Protein AF-A0AA36IYF1-F1 (afdb_monomer_lite)

Organism: NCBI:txid2562239

pLDDT: mean 80.78, std 20.91, range [39.25, 98.25]

Radius of gyration: 32.47 Å; chains: 1; bounding box: 58×88×100 Å

InterPro domains:
  IPR005034 Dicer, dimerisation domain [PF03368] (66-111)
  IPR005034 Dicer, dimerisation domain [PF03368] (270-341)
  IPR014720 Double-stranded RNA-binding domain [PS50137] (172-246)

Foldseek 3Di:
DDDDDDDDDDDDDDDDDDDDDDDDDDDDDDDDDDDPDDPDPDPLDLCLLVVLQVLLCVLVVHHDDVVQWDWDWDQDPQWIKIWIDHDVVLVDDIFIFDTHNDPSVNSSRSSVSVVPDCSSVVSVVPDPDDDPPPPVVVVVPVVPPPPPDDDDPVVCVVVVVVVPPPPPPPPQLLVVLLVLLCVLLVHRDDCLQKDWDWDQDPQAIKIKIWGQVVNSVRDHDDIDIFIFDGDNDPSVNSSRNSVRSVPDVVSVVSPPDPPPVPPPPCPPCLVVVLQVVVCVVVVHRDDCVQWDWDWDQDPVCWIKIWIDGPVPVVQPTFIFDTHNDPSVNSSRNSNRSVVVVVVD

Structure (mmCIF, N/CA/C/O backbone):
data_AF-A0AA36IYF1-F1
#
_entry.id   AF-A0AA36IYF1-F1
#
loop_
_atom_site.group_PDB
_atom_site.id
_atom_site.type_symbol
_atom_site.label_atom_id
_atom_site.label_alt_id
_atom_site.label_comp_id
_atom_site.label_asym_id
_atom_site.label_entity_id
_atom_site.label_seq_id
_atom_site.pdbx_PDB_ins_code
_atom_site.Cartn_x
_atom_site.Cartn_y
_atom_site.Cartn_z
_atom_site.occupancy
_atom_site.B_iso_or_equiv
_atom_site.auth_seq_id
_atom_site.auth_comp_id
_atom_site.auth_asym_id
_atom_site.auth_atom_id
_atom_site.pdbx_PDB_model_num
ATOM 1 N N . MET A 1 1 ? 30.800 51.741 -5.343 1.00 45.25 1 MET A N 1
ATOM 2 C CA . MET A 1 1 ? 31.261 50.780 -6.367 1.00 45.25 1 MET A CA 1
ATOM 3 C C . MET A 1 1 ? 30.026 50.211 -7.038 1.00 45.25 1 MET A C 1
ATOM 5 O O . MET A 1 1 ? 29.274 49.491 -6.398 1.00 45.25 1 MET A O 1
ATOM 9 N N . SER A 1 2 ? 29.755 50.658 -8.260 1.00 39.25 2 SER A N 1
ATOM 10 C CA . SER A 1 2 ? 28.497 50.434 -8.977 1.00 39.25 2 SER A CA 1
ATOM 11 C C . SER A 1 2 ? 28.672 49.255 -9.930 1.00 39.25 2 SER A C 1
ATOM 13 O O . SER A 1 2 ? 29.532 49.318 -10.803 1.00 39.25 2 SER A O 1
ATOM 15 N N . VAL A 1 3 ? 27.898 48.182 -9.757 1.00 42.31 3 VAL A N 1
ATOM 16 C CA . VAL A 1 3 ? 27.957 46.999 -10.629 1.00 42.31 3 VAL A CA 1
ATOM 17 C C . VAL A 1 3 ? 26.769 47.038 -11.585 1.00 42.31 3 VAL A C 1
ATOM 19 O O . VAL A 1 3 ? 25.624 46.841 -11.186 1.00 42.31 3 VAL A O 1
ATOM 22 N N . THR A 1 4 ? 27.050 47.323 -12.851 1.00 50.53 4 THR A N 1
ATOM 23 C CA . THR A 1 4 ? 26.106 47.261 -13.968 1.00 50.53 4 THR A CA 1
ATOM 24 C C . THR A 1 4 ? 25.951 45.809 -14.434 1.00 50.53 4 THR A C 1
ATOM 26 O O . THR A 1 4 ? 26.930 45.135 -14.749 1.00 50.53 4 THR A O 1
ATOM 29 N N . ARG A 1 5 ? 24.710 45.302 -14.470 1.00 45.44 5 ARG A N 1
ATOM 30 C CA . ARG A 1 5 ? 24.378 43.997 -15.065 1.00 45.44 5 ARG A CA 1
ATOM 31 C C . ARG A 1 5 ? 24.135 44.165 -16.564 1.00 45.44 5 ARG A C 1
ATOM 33 O O . ARG A 1 5 ? 23.248 44.909 -16.969 1.00 45.44 5 ARG A O 1
ATOM 40 N N . SER A 1 6 ? 24.940 43.460 -17.354 1.00 48.16 6 SER A N 1
ATOM 41 C CA . SER A 1 6 ? 24.824 43.346 -18.806 1.00 48.16 6 SER A CA 1
ATOM 42 C C . SER A 1 6 ? 23.779 42.285 -19.165 1.00 48.16 6 SER A C 1
ATOM 44 O O . SER A 1 6 ? 23.884 41.137 -18.729 1.00 48.16 6 SER A O 1
ATOM 46 N N . SER A 1 7 ? 22.763 42.678 -19.930 1.00 48.94 7 SER A N 1
ATOM 47 C CA . SER A 1 7 ? 21.705 41.801 -20.438 1.00 48.94 7 SER A CA 1
ATOM 48 C C . SER A 1 7 ? 22.123 41.204 -21.781 1.00 48.94 7 SER A C 1
ATOM 50 O O . SER A 1 7 ? 22.082 41.893 -22.798 1.00 48.94 7 SER A O 1
ATOM 52 N N . ASN A 1 8 ? 22.478 39.917 -21.802 1.00 46.38 8 ASN A N 1
ATOM 53 C CA . ASN A 1 8 ? 22.642 39.171 -23.049 1.00 46.38 8 ASN A CA 1
ATOM 54 C C . ASN A 1 8 ? 21.288 38.623 -23.509 1.00 46.38 8 ASN A C 1
ATOM 56 O O . ASN A 1 8 ? 20.660 37.794 -22.853 1.00 46.38 8 ASN A O 1
ATOM 60 N N . LYS A 1 9 ? 20.843 39.143 -24.651 1.00 51.47 9 LYS A N 1
ATOM 61 C CA . LYS A 1 9 ? 19.596 38.828 -25.341 1.00 51.47 9 LYS A CA 1
ATOM 62 C C . LYS A 1 9 ? 19.880 37.675 -26.310 1.00 51.47 9 LYS A C 1
ATOM 64 O O . LYS A 1 9 ? 20.433 37.902 -27.379 1.00 51.47 9 LYS A O 1
ATOM 69 N N . CYS A 1 10 ? 19.546 36.443 -25.930 1.00 43.69 10 CYS A N 1
ATOM 70 C CA . CYS A 1 10 ? 19.600 35.303 -26.847 1.00 43.69 10 CYS A CA 1
ATOM 71 C C . CYS A 1 10 ? 18.419 35.390 -27.823 1.00 43.69 10 CYS A C 1
ATOM 73 O O . CYS A 1 10 ? 17.277 35.133 -27.448 1.00 43.69 10 CYS A O 1
ATOM 75 N N . GLN A 1 11 ? 18.696 35.790 -29.065 1.00 41.53 11 GLN A N 1
ATOM 76 C CA . GLN A 1 11 ? 17.805 35.556 -30.198 1.00 41.53 11 GLN A CA 1
ATOM 77 C C . GLN A 1 11 ? 17.892 34.075 -30.570 1.00 41.53 11 GLN A C 1
ATOM 79 O O . GLN A 1 11 ? 18.975 33.570 -30.849 1.00 41.53 11 GLN A O 1
ATOM 84 N N . VAL A 1 12 ? 16.757 33.382 -30.537 1.00 49.88 12 VAL A N 1
ATOM 85 C CA . VAL A 1 12 ? 16.618 32.032 -31.087 1.00 49.88 12 VAL A CA 1
ATOM 86 C C . VAL A 1 12 ? 15.945 32.201 -32.443 1.00 49.88 12 VAL A C 1
ATOM 88 O O . VAL A 1 12 ? 14.765 32.544 -32.508 1.00 49.88 12 VAL A O 1
ATOM 91 N N . GLU A 1 13 ? 16.720 32.043 -33.515 1.00 51.72 13 GLU A N 1
ATOM 92 C CA . GLU A 1 13 ? 16.202 31.948 -34.879 1.00 51.72 13 GLU A CA 1
ATOM 93 C C . GLU A 1 13 ? 15.411 30.644 -35.028 1.00 51.72 13 GLU A C 1
ATOM 95 O O . GLU A 1 13 ? 15.895 29.550 -34.732 1.00 51.72 13 GLU A O 1
ATOM 100 N N . PHE A 1 14 ? 14.160 30.786 -35.455 1.00 43.50 14 PHE A N 1
ATOM 101 C CA . PHE A 1 14 ? 13.243 29.700 -35.767 1.00 43.50 14 PHE A CA 1
ATOM 102 C C . PHE A 1 14 ? 13.529 29.258 -37.211 1.00 43.50 14 PHE A C 1
ATOM 104 O O . PHE A 1 14 ? 13.200 29.984 -38.145 1.00 43.50 14 PHE A O 1
ATOM 111 N N . LEU A 1 15 ? 14.170 28.100 -37.401 1.00 48.53 15 LEU A N 1
ATOM 112 C CA . LEU A 1 15 ? 14.241 27.456 -38.716 1.00 48.53 15 LEU A CA 1
ATOM 113 C C . LEU A 1 15 ? 12.928 26.704 -38.979 1.00 48.53 15 LEU A C 1
ATOM 115 O O . LEU A 1 15 ? 12.580 25.777 -38.245 1.00 48.53 15 LEU A O 1
ATOM 119 N N . GLU A 1 16 ? 12.219 27.105 -40.034 1.00 55.09 16 GLU A N 1
ATOM 120 C CA . GLU A 1 16 ? 11.082 26.374 -40.601 1.00 55.09 16 GLU A CA 1
ATOM 121 C C . GLU A 1 16 ? 11.531 25.006 -41.154 1.00 55.09 16 GLU A C 1
ATOM 123 O O . GLU A 1 16 ? 12.514 24.940 -41.896 1.00 55.09 16 GLU A O 1
ATOM 128 N N . PRO A 1 17 ? 10.836 23.901 -40.828 1.00 57.62 17 PRO A N 1
ATOM 129 C CA . PRO A 1 17 ? 11.093 22.610 -41.451 1.00 57.62 17 PRO A CA 1
ATOM 130 C C . PRO A 1 17 ? 10.376 22.495 -42.806 1.00 57.62 17 PRO A C 1
ATOM 132 O O . PRO A 1 17 ? 9.154 22.628 -42.891 1.00 57.62 17 PRO A O 1
ATOM 135 N N . GLU A 1 18 ? 11.145 22.198 -43.856 1.00 54.72 18 GLU A N 1
ATOM 136 C CA . GLU A 1 18 ? 10.629 21.893 -45.192 1.00 54.72 18 GLU A CA 1
ATOM 137 C C . GLU A 1 18 ? 9.770 20.616 -45.206 1.00 54.72 18 GLU A C 1
ATOM 139 O O . GLU A 1 18 ? 10.113 19.580 -44.628 1.00 54.72 18 GLU A O 1
ATOM 144 N N . LEU A 1 19 ? 8.633 20.707 -45.898 1.00 59.00 19 LEU A N 1
ATOM 145 C CA . LEU A 1 19 ? 7.695 19.617 -46.162 1.00 59.00 19 LEU A CA 1
ATOM 146 C C . LEU A 1 19 ? 8.258 18.646 -47.218 1.00 59.00 19 LEU A C 1
ATOM 148 O O . LEU A 1 19 ? 8.706 19.101 -48.270 1.00 59.00 19 LEU A O 1
ATOM 152 N N . PRO A 1 20 ? 8.177 17.317 -47.011 1.00 59.22 20 PRO A N 1
ATOM 153 C CA . PRO A 1 20 ? 8.585 16.347 -48.021 1.00 59.22 20 PRO A CA 1
ATOM 154 C C . PRO A 1 20 ? 7.546 16.183 -49.145 1.00 59.22 20 PRO A C 1
ATOM 156 O O . PRO A 1 20 ? 6.337 16.101 -48.915 1.00 59.22 20 PRO A O 1
ATOM 159 N N . ASP A 1 21 ? 8.073 16.092 -50.365 1.00 59.78 21 ASP A N 1
ATOM 160 C CA . ASP A 1 21 ? 7.386 15.965 -51.653 1.00 59.78 21 ASP A CA 1
ATOM 161 C C . ASP A 1 21 ? 6.495 14.697 -51.766 1.00 59.78 21 ASP A C 1
ATOM 163 O O . ASP A 1 21 ? 6.979 13.578 -51.564 1.00 59.78 21 ASP A O 1
ATOM 167 N N . PRO A 1 22 ? 5.205 14.805 -52.152 1.00 58.72 22 PRO A N 1
ATOM 168 C CA . PRO A 1 22 ? 4.266 13.683 -52.205 1.00 58.72 22 PRO A CA 1
ATOM 169 C C . PRO A 1 22 ? 4.173 13.049 -53.602 1.00 58.72 22 PRO A C 1
ATOM 171 O O . PRO A 1 22 ? 3.085 12.909 -54.169 1.00 58.72 22 PRO A O 1
ATOM 174 N N . ARG A 1 23 ? 5.298 12.666 -54.208 1.00 56.38 23 ARG A N 1
ATOM 175 C CA . ARG A 1 23 ? 5.283 12.009 -55.523 1.00 56.38 23 ARG A CA 1
ATOM 176 C C . ARG A 1 23 ? 6.277 10.871 -55.583 1.00 56.38 23 ARG A C 1
ATOM 178 O O . ARG A 1 23 ? 7.407 11.103 -55.964 1.00 56.38 23 ARG A O 1
ATOM 185 N N . LEU A 1 24 ? 5.817 9.663 -55.250 1.00 47.38 24 LEU A N 1
ATOM 186 C CA . LEU A 1 24 ? 6.271 8.380 -55.810 1.00 47.38 24 LEU A CA 1
ATOM 187 C C . LEU A 1 24 ? 5.364 7.250 -55.269 1.00 47.38 24 LEU A C 1
ATOM 189 O O . LEU A 1 24 ? 5.757 6.446 -54.430 1.00 47.38 24 LEU A O 1
ATOM 193 N N . PHE A 1 25 ? 4.118 7.190 -55.749 1.00 45.56 25 PHE A N 1
ATOM 194 C CA . PHE A 1 25 ? 3.316 5.964 -55.678 1.00 45.56 25 PHE A CA 1
ATOM 195 C C . PHE A 1 25 ? 3.641 5.121 -56.914 1.00 45.56 25 PHE A C 1
ATOM 197 O O . PHE A 1 25 ? 3.180 5.419 -58.015 1.00 45.56 25 PHE A O 1
ATOM 204 N N . ALA A 1 26 ? 4.474 4.096 -56.731 1.00 45.69 26 ALA A N 1
ATOM 205 C CA . ALA A 1 26 ? 4.746 3.072 -57.732 1.00 45.69 26 ALA A CA 1
ATOM 206 C C . ALA A 1 26 ? 3.901 1.817 -57.461 1.00 45.69 26 ALA A C 1
ATOM 208 O O . ALA A 1 26 ? 3.576 1.487 -56.322 1.00 45.69 26 ALA A O 1
ATOM 209 N N . ALA A 1 27 ? 3.521 1.175 -58.560 1.00 48.66 27 ALA A N 1
ATOM 210 C CA . ALA A 1 27 ? 2.461 0.193 -58.707 1.00 48.66 27 ALA A CA 1
ATOM 211 C C . ALA A 1 27 ? 2.598 -1.083 -57.857 1.00 48.66 27 ALA A C 1
ATOM 213 O O . ALA A 1 27 ? 3.676 -1.653 -57.699 1.00 48.66 27 ALA A O 1
ATOM 214 N N . ALA A 1 28 ? 1.443 -1.559 -57.390 1.00 47.75 28 ALA A N 1
ATOM 215 C CA . ALA A 1 28 ? 1.259 -2.831 -56.708 1.00 47.75 28 ALA A CA 1
ATOM 216 C C . ALA A 1 28 ? 1.254 -4.019 -57.695 1.00 47.75 28 ALA A C 1
ATOM 218 O O . ALA A 1 28 ? 0.563 -3.949 -58.716 1.00 47.75 28 ALA A O 1
ATOM 219 N N . PRO A 1 29 ? 1.944 -5.134 -57.390 1.00 55.31 29 PRO A N 1
ATOM 220 C CA . PRO A 1 29 ? 1.730 -6.411 -58.060 1.00 55.31 29 PRO A CA 1
ATOM 221 C C . PRO A 1 29 ? 0.618 -7.246 -57.393 1.00 55.31 29 PRO A C 1
ATOM 223 O O . PRO A 1 29 ? 0.351 -7.147 -56.196 1.00 55.31 29 PRO A O 1
ATOM 226 N N . ALA A 1 30 ? -0.033 -8.059 -58.227 1.00 50.66 30 ALA A N 1
ATOM 227 C CA . ALA A 1 30 ? -1.230 -8.862 -57.975 1.00 50.66 30 ALA A CA 1
ATOM 228 C C . ALA A 1 30 ? -1.099 -9.940 -56.864 1.00 50.66 30 ALA A C 1
ATOM 230 O O . ALA A 1 30 ? 0.005 -10.415 -56.591 1.00 50.66 30 ALA A O 1
ATOM 231 N N . PRO A 1 31 ? -2.226 -10.375 -56.254 1.00 50.59 31 PRO A N 1
ATOM 232 C CA . PRO A 1 31 ? -2.237 -11.318 -55.135 1.00 50.59 31 PRO A CA 1
ATOM 233 C C . PRO A 1 31 ? -2.074 -12.784 -55.576 1.00 50.59 31 PRO A C 1
ATOM 235 O O . PRO A 1 31 ? -2.796 -13.276 -56.442 1.00 50.59 31 PRO A O 1
ATOM 238 N N . ALA A 1 32 ? -1.152 -13.492 -54.920 1.00 48.12 32 ALA A N 1
ATOM 239 C CA . ALA A 1 32 ? -0.976 -14.944 -55.003 1.00 48.12 32 ALA A CA 1
ATOM 240 C C . ALA A 1 32 ? -1.846 -15.678 -53.947 1.00 48.12 32 ALA A C 1
ATOM 242 O O . ALA A 1 32 ? -2.230 -15.074 -52.941 1.00 48.12 32 ALA A O 1
ATOM 243 N N . PRO A 1 33 ? -2.192 -16.963 -54.161 1.00 52.28 33 PRO A N 1
ATOM 244 C CA . PRO A 1 33 ? -3.291 -17.629 -53.465 1.00 52.28 33 PRO A CA 1
ATOM 245 C C . PRO A 1 33 ? -2.948 -18.136 -52.053 1.00 52.28 33 PRO A C 1
ATOM 247 O O . PRO A 1 33 ? -1.937 -18.794 -51.837 1.00 52.28 33 PRO A O 1
ATOM 250 N N . SER A 1 34 ? -3.879 -17.861 -51.130 1.00 49.62 34 SER A N 1
ATOM 251 C CA . SER A 1 34 ? -4.309 -18.681 -49.981 1.00 49.62 34 SER A CA 1
ATOM 252 C C . SER A 1 34 ? -3.239 -19.557 -49.307 1.00 49.62 34 SER A C 1
ATOM 254 O O . SER A 1 34 ? -3.157 -20.764 -49.524 1.00 49.62 34 SER A O 1
ATOM 256 N N . ALA A 1 35 ? -2.455 -18.938 -48.420 1.00 41.59 35 ALA A N 1
ATOM 257 C CA . ALA A 1 35 ? -1.715 -19.645 -47.382 1.00 41.59 35 ALA A CA 1
ATOM 258 C C . ALA A 1 35 ? -2.634 -19.882 -46.174 1.00 41.59 35 ALA A C 1
ATOM 260 O O . ALA A 1 35 ? -3.324 -18.970 -45.714 1.00 41.59 35 ALA A O 1
ATOM 261 N N . ALA A 1 36 ? -2.636 -21.125 -45.695 1.00 46.56 36 ALA A N 1
ATOM 262 C CA . ALA A 1 36 ? -3.346 -21.599 -44.517 1.00 46.56 36 ALA A CA 1
ATOM 263 C C . ALA A 1 36 ? -3.227 -20.629 -43.333 1.00 46.56 36 ALA A C 1
ATOM 265 O O . ALA A 1 36 ? -2.153 -20.093 -43.060 1.00 46.56 36 ALA A O 1
ATOM 266 N N . SER A 1 37 ? -4.347 -20.426 -42.638 1.00 43.44 37 SER A N 1
ATOM 267 C CA . SER A 1 37 ? -4.484 -19.579 -41.458 1.00 43.44 37 SER A CA 1
ATOM 268 C C . SER A 1 37 ? -3.365 -19.841 -40.450 1.00 43.44 37 SER A C 1
ATOM 270 O O . SER A 1 37 ? -3.404 -20.807 -39.690 1.00 43.44 37 SER A O 1
ATOM 272 N N . ALA A 1 38 ? -2.364 -18.961 -40.446 1.00 45.09 38 ALA A N 1
ATOM 273 C CA . ALA A 1 38 ? -1.390 -18.894 -39.374 1.00 45.09 38 ALA A CA 1
ATOM 274 C C . ALA A 1 38 ? -2.156 -18.624 -38.066 1.00 45.09 38 ALA A C 1
ATOM 276 O O . ALA A 1 38 ? -2.986 -17.706 -38.036 1.00 45.09 38 ALA A O 1
ATOM 277 N N . PRO A 1 39 ? -1.936 -19.409 -36.998 1.00 48.72 39 PRO A N 1
ATOM 278 C CA . PRO A 1 39 ? -2.562 -19.146 -35.714 1.00 48.72 39 PRO A CA 1
ATOM 279 C C . PRO A 1 39 ? -2.115 -17.758 -35.257 1.00 48.72 39 PRO A C 1
ATOM 281 O O . PRO A 1 39 ? -0.923 -17.497 -35.100 1.00 48.72 39 PRO A O 1
ATOM 284 N N . LEU A 1 40 ? -3.083 -16.850 -35.112 1.00 44.97 40 LEU A N 1
ATOM 285 C CA . LEU A 1 40 ? -2.878 -15.511 -34.571 1.00 44.97 40 LEU A CA 1
ATOM 286 C C . LEU A 1 40 ? -2.042 -15.634 -33.296 1.00 44.97 40 LEU A C 1
ATOM 288 O O . LEU A 1 40 ? -2.486 -16.259 -32.332 1.00 44.97 40 LEU A O 1
ATOM 292 N N . ALA A 1 41 ? -0.830 -15.075 -33.322 1.00 49.00 41 ALA A N 1
ATOM 293 C CA . ALA A 1 41 ? 0.093 -15.072 -32.199 1.00 49.00 41 ALA A CA 1
ATOM 294 C C . ALA A 1 41 ? -0.580 -14.376 -31.008 1.00 49.00 41 ALA A C 1
ATOM 296 O O . ALA A 1 41 ? -0.599 -13.151 -30.900 1.00 49.00 41 ALA A O 1
ATOM 297 N N . ARG A 1 42 ? -1.209 -15.172 -30.141 1.00 51.91 42 ARG A N 1
ATOM 298 C CA . ARG A 1 42 ? -1.834 -14.708 -28.908 1.00 51.91 42 ARG A CA 1
ATOM 299 C C . ARG A 1 42 ? -0.711 -14.220 -28.008 1.00 51.91 42 ARG A C 1
ATOM 301 O O . ARG A 1 42 ? 0.137 -15.010 -27.597 1.00 51.91 42 ARG A O 1
ATOM 308 N N . GLU A 1 43 ? -0.692 -12.922 -27.717 1.00 48.25 43 GLU A N 1
ATOM 309 C CA . GLU A 1 43 ? 0.292 -12.376 -26.789 1.00 48.25 43 GLU A CA 1
ATOM 310 C C . GLU A 1 43 ? 0.226 -13.137 -25.452 1.00 48.25 43 GLU A C 1
ATOM 312 O O . GLU A 1 43 ? -0.863 -13.369 -24.905 1.00 48.25 43 GLU A O 1
ATOM 317 N N . PRO A 1 44 ? 1.375 -13.573 -24.912 1.00 48.47 44 PRO A N 1
ATOM 318 C CA . PRO A 1 44 ? 1.414 -14.400 -23.723 1.00 48.47 44 PRO A CA 1
ATOM 319 C C . PRO A 1 44 ? 1.084 -13.558 -22.482 1.00 48.47 44 PRO A C 1
ATOM 321 O O . PRO A 1 44 ? 1.972 -13.115 -21.760 1.00 48.47 44 PRO A O 1
ATOM 324 N N . SER A 1 45 ? -0.206 -13.358 -22.191 1.00 54.91 45 SER A N 1
ATOM 325 C CA . SER A 1 45 ? -0.642 -12.824 -20.897 1.00 54.91 45 SER A CA 1
ATOM 326 C C . SER A 1 45 ? -0.118 -13.723 -19.756 1.00 54.91 45 SER A C 1
ATOM 328 O O . SER A 1 45 ? -0.309 -14.940 -19.807 1.00 54.91 45 SER A O 1
ATOM 330 N N . PRO A 1 46 ? 0.546 -13.184 -18.720 1.00 66.44 46 PRO A N 1
ATOM 331 C CA . PRO A 1 46 ? 1.121 -13.963 -17.612 1.00 66.44 46 PRO A CA 1
ATOM 332 C C . PRO A 1 46 ? 0.074 -14.603 -16.675 1.00 66.44 46 PRO A C 1
ATOM 334 O O . PRO A 1 46 ? 0.414 -15.101 -15.603 1.00 66.44 46 PRO A O 1
ATOM 337 N N . GLU A 1 47 ? -1.202 -14.596 -17.057 1.00 84.88 47 GLU A N 1
ATOM 338 C CA . GLU A 1 47 ? -2.328 -14.888 -16.173 1.00 84.88 47 GLU A CA 1
ATOM 339 C C . GLU A 1 47 ? -2.566 -16.388 -15.953 1.00 84.88 47 GLU A C 1
ATOM 341 O O . GLU A 1 47 ? -2.913 -16.779 -14.840 1.00 84.88 47 GLU A O 1
ATOM 346 N N . ALA A 1 48 ? -2.316 -17.252 -16.946 1.00 93.25 48 ALA A N 1
ATOM 347 C CA . ALA A 1 48 ? -2.679 -18.675 -16.863 1.00 93.25 48 ALA A CA 1
ATOM 348 C C . ALA A 1 48 ? -1.989 -19.423 -15.705 1.00 93.25 48 ALA A C 1
ATOM 350 O O . ALA A 1 48 ? -2.617 -20.213 -15.005 1.00 93.25 48 ALA A O 1
ATOM 351 N N . VAL A 1 49 ? -0.713 -19.121 -15.434 1.00 95.31 49 VAL A N 1
ATOM 352 C CA . VAL A 1 49 ? 0.034 -19.741 -14.323 1.00 95.31 49 VAL A CA 1
ATOM 353 C C . VAL A 1 49 ? -0.556 -19.339 -12.967 1.00 95.31 49 VAL A C 1
ATOM 355 O O . VAL A 1 49 ? -0.650 -20.170 -12.064 1.00 95.31 49 VAL A O 1
ATOM 358 N N . GLY A 1 50 ? -0.967 -18.075 -12.819 1.00 94.38 50 GLY A N 1
ATOM 359 C CA . GLY A 1 50 ? -1.622 -17.586 -11.604 1.00 94.38 50 GLY A CA 1
ATOM 360 C C . GLY A 1 50 ? -3.021 -18.178 -11.428 1.00 94.38 50 GLY A C 1
ATOM 361 O O . GLY A 1 50 ? -3.376 -18.593 -10.327 1.00 94.38 50 GLY A O 1
ATOM 362 N N . LEU A 1 51 ? -3.786 -18.290 -12.519 1.00 93.75 51 LEU A N 1
ATOM 363 C CA . LEU A 1 51 ? -5.112 -18.913 -12.519 1.00 93.75 51 LEU A CA 1
ATOM 364 C C . LEU A 1 51 ? -5.048 -20.391 -12.124 1.00 93.75 51 LEU A C 1
ATOM 366 O O . LEU A 1 51 ? -5.836 -20.817 -11.282 1.00 93.75 51 LEU A O 1
ATOM 370 N N . LEU A 1 52 ? -4.073 -21.142 -12.646 1.00 95.56 52 LEU A N 1
ATOM 371 C CA . LEU A 1 52 ? -3.856 -22.535 -12.257 1.00 95.56 52 LEU A CA 1
ATOM 372 C C . LEU A 1 52 ? -3.536 -22.658 -10.762 1.00 95.56 52 LEU A C 1
ATOM 374 O O . LEU A 1 52 ? -4.127 -23.485 -10.078 1.00 95.56 52 LEU A O 1
ATOM 378 N N . GLN A 1 53 ? -2.659 -21.805 -10.218 1.00 95.50 53 GLN A N 1
ATOM 379 C CA . GLN A 1 53 ? -2.370 -21.810 -8.778 1.00 95.50 53 GLN A CA 1
ATOM 380 C C . GLN A 1 53 ? -3.613 -21.507 -7.936 1.00 95.50 53 GLN A C 1
ATOM 382 O O . GLN A 1 53 ? -3.837 -22.159 -6.918 1.00 95.50 53 GLN A O 1
ATOM 387 N N . CYS A 1 54 ? -4.445 -20.550 -8.352 1.00 92.88 54 CYS A N 1
ATOM 388 C CA . CYS A 1 54 ? -5.708 -20.272 -7.673 1.00 92.88 54 CYS A CA 1
ATOM 389 C C . CYS A 1 54 ? -6.678 -21.461 -7.736 1.00 92.88 54 CYS A C 1
ATOM 391 O O . CYS A 1 54 ? -7.323 -21.756 -6.729 1.00 92.88 54 CYS A O 1
ATOM 393 N N . ALA A 1 55 ? -6.768 -22.149 -8.877 1.00 93.75 55 ALA A N 1
ATOM 394 C CA . ALA A 1 55 ? -7.608 -23.335 -9.040 1.00 93.75 55 ALA A CA 1
ATOM 395 C C . ALA A 1 55 ? -7.150 -24.475 -8.116 1.00 93.75 55 ALA A C 1
ATOM 397 O O . ALA A 1 55 ? -7.956 -25.008 -7.356 1.00 93.75 55 ALA A O 1
ATOM 398 N N . VAL A 1 56 ? -5.844 -24.760 -8.083 1.00 95.25 56 VAL A N 1
ATOM 399 C CA . VAL A 1 56 ? -5.237 -25.755 -7.182 1.00 95.25 56 VAL A CA 1
ATOM 400 C C . VAL A 1 56 ? -5.489 -25.400 -5.712 1.00 95.25 56 VAL A C 1
ATOM 402 O O . VAL A 1 56 ? -5.918 -26.255 -4.942 1.00 95.25 56 VAL A O 1
ATOM 405 N N . ALA A 1 57 ? -5.297 -24.135 -5.315 1.00 94.81 57 ALA A N 1
ATOM 406 C CA . ALA A 1 57 ? -5.547 -23.684 -3.940 1.00 94.81 57 ALA A CA 1
ATOM 407 C C . ALA A 1 57 ? -7.000 -23.917 -3.510 1.00 94.81 57 ALA A C 1
ATOM 409 O O . ALA A 1 57 ? -7.270 -24.389 -2.404 1.00 94.81 57 ALA A O 1
ATOM 410 N N . LYS A 1 58 ? -7.937 -23.575 -4.403 1.00 93.06 58 LYS A N 1
ATOM 411 C CA . LYS A 1 58 ? -9.372 -23.738 -4.172 1.00 93.06 58 LYS A CA 1
ATOM 412 C C . LYS A 1 58 ? -9.730 -25.212 -4.021 1.00 93.06 58 LYS A C 1
ATOM 414 O O . LYS A 1 58 ? -10.515 -25.547 -3.142 1.00 93.06 58 LYS A O 1
ATOM 419 N N . GLN A 1 59 ? -9.123 -26.071 -4.836 1.00 91.75 59 GLN A N 1
ATOM 420 C CA . GLN A 1 59 ? -9.416 -27.495 -4.842 1.00 91.75 59 GLN A CA 1
ATOM 421 C C . GLN A 1 59 ? -8.842 -28.236 -3.628 1.00 91.75 59 GLN A C 1
ATOM 423 O O . GLN A 1 59 ? -9.478 -29.147 -3.110 1.00 91.75 59 GLN A O 1
ATOM 428 N N . LEU A 1 60 ? -7.677 -27.810 -3.132 1.00 93.12 60 LEU A N 1
ATOM 429 C CA . LEU A 1 60 ? -7.052 -28.380 -1.935 1.00 93.12 60 LEU A CA 1
ATOM 430 C C . LEU A 1 60 ? -7.582 -27.785 -0.617 1.00 93.12 60 LEU A C 1
ATOM 432 O O . LEU A 1 60 ? -7.209 -28.262 0.454 1.00 93.12 60 LEU A O 1
ATOM 436 N N . GLY A 1 61 ? -8.368 -26.702 -0.664 1.00 93.31 61 GLY A N 1
ATOM 437 C CA . GLY A 1 61 ? -8.836 -25.991 0.533 1.00 93.31 61 GLY A CA 1
ATOM 438 C C . GLY A 1 61 ? -7.713 -25.363 1.375 1.00 93.31 61 GLY A C 1
ATOM 439 O O . GLY A 1 61 ? -7.910 -25.069 2.553 1.00 93.31 61 GLY A O 1
ATOM 440 N N . ARG A 1 62 ? -6.518 -25.168 0.800 1.00 93.25 62 ARG A N 1
ATOM 441 C CA . ARG A 1 62 ? -5.330 -24.617 1.476 1.00 93.25 62 ARG A CA 1
ATOM 442 C C . ARG A 1 62 ? -4.482 -23.786 0.517 1.00 93.25 62 ARG A C 1
ATOM 444 O O . ARG A 1 62 ? -4.549 -23.948 -0.698 1.00 93.25 62 ARG A O 1
ATOM 451 N N . SER A 1 63 ? -3.633 -22.918 1.064 1.00 92.69 63 SER A N 1
ATOM 452 C CA . SER A 1 63 ? -2.643 -22.184 0.267 1.00 92.69 63 SER A CA 1
ATOM 453 C C . SER A 1 63 ? -1.659 -23.141 -0.417 1.00 92.69 63 SER A C 1
ATOM 455 O O . SER A 1 63 ? -1.112 -24.025 0.246 1.00 92.69 63 SER A O 1
ATOM 457 N N . VAL A 1 64 ? -1.401 -22.918 -1.712 1.00 95.38 64 VAL A N 1
ATOM 458 C CA . VAL A 1 64 ? -0.456 -23.706 -2.528 1.00 95.38 64 VAL A CA 1
ATOM 459 C C . VAL A 1 64 ? 0.948 -23.640 -1.929 1.00 95.38 64 VAL A C 1
ATOM 461 O O . VAL A 1 64 ? 1.508 -22.555 -1.739 1.00 95.38 64 VAL A O 1
ATOM 464 N N . LYS A 1 65 ? 1.535 -24.800 -1.647 1.00 95.50 65 LYS A N 1
ATOM 465 C CA . LYS A 1 65 ? 2.917 -24.963 -1.191 1.00 95.50 65 LYS A CA 1
ATOM 466 C C . LYS A 1 65 ? 3.839 -25.303 -2.361 1.00 95.50 65 LYS A C 1
ATOM 468 O O . LYS A 1 65 ? 3.417 -25.696 -3.446 1.00 95.50 65 LYS A O 1
ATOM 473 N N . LYS A 1 66 ? 5.147 -25.153 -2.141 1.00 91.62 66 LYS A N 1
ATOM 474 C CA . LYS A 1 66 ? 6.156 -25.601 -3.108 1.00 91.62 66 LYS A CA 1
ATOM 475 C C . LYS A 1 66 ? 6.066 -27.125 -3.250 1.00 91.62 66 LYS A C 1
ATOM 477 O O . LYS A 1 66 ? 6.225 -27.820 -2.254 1.00 91.62 66 LYS A O 1
ATOM 482 N N . GLY A 1 67 ? 5.846 -27.598 -4.473 1.00 94.12 67 GLY A N 1
ATOM 483 C CA . GLY A 1 67 ? 5.600 -29.011 -4.782 1.00 94.12 67 GLY A CA 1
ATOM 484 C C . GLY A 1 67 ? 4.151 -29.296 -5.173 1.00 94.12 67 GLY A C 1
ATOM 485 O O . GLY A 1 67 ? 3.920 -30.235 -5.915 1.00 94.12 67 GLY A O 1
ATOM 486 N N . ASP A 1 68 ? 3.195 -28.440 -4.785 1.00 96.38 68 ASP A N 1
ATOM 487 C CA . ASP A 1 68 ? 1.794 -28.643 -5.178 1.00 96.38 68 ASP A CA 1
ATOM 488 C C . ASP A 1 68 ? 1.566 -28.369 -6.681 1.00 96.38 68 ASP A C 1
ATOM 490 O O . ASP A 1 68 ? 0.587 -28.811 -7.261 1.00 96.38 68 ASP A O 1
ATOM 494 N N . VAL A 1 69 ? 2.446 -27.596 -7.325 1.00 97.31 69 VAL A N 1
ATOM 495 C CA . VAL A 1 69 ? 2.452 -27.410 -8.782 1.00 97.31 69 VAL A CA 1
ATOM 496 C C . VAL A 1 69 ? 3.898 -27.481 -9.245 1.00 97.31 69 VAL A C 1
ATOM 498 O O . VAL A 1 69 ? 4.675 -26.542 -9.026 1.00 97.31 69 VAL A O 1
ATOM 501 N N . GLU A 1 70 ? 4.270 -28.595 -9.861 1.00 97.69 70 GLU A N 1
ATOM 502 C CA . GLU A 1 70 ? 5.618 -28.831 -10.364 1.00 97.69 70 GLU A CA 1
ATOM 503 C C . GLU A 1 70 ? 5.643 -28.742 -11.889 1.00 97.69 70 GLU A C 1
ATOM 505 O O . GLU A 1 70 ? 4.737 -29.213 -12.566 1.00 97.69 70 GLU A O 1
ATOM 510 N N . TYR A 1 71 ? 6.670 -28.094 -12.437 1.00 97.75 71 TYR A N 1
ATOM 511 C CA . TYR A 1 71 ? 6.853 -27.965 -13.881 1.00 97.75 71 TYR A CA 1
ATOM 512 C C . TYR A 1 71 ? 8.155 -28.656 -14.273 1.00 97.75 71 TYR A C 1
ATOM 514 O O . TYR A 1 71 ? 9.227 -28.222 -13.839 1.00 97.75 71 TYR A O 1
ATOM 522 N N . SER A 1 72 ? 8.074 -29.675 -15.123 1.00 97.69 72 SER A N 1
ATOM 523 C CA . SER A 1 72 ? 9.229 -30.240 -15.819 1.00 97.69 72 SER A CA 1
ATOM 524 C C . SER A 1 72 ? 9.335 -29.638 -17.221 1.00 97.69 72 SER A C 1
ATOM 526 O O . SER A 1 72 ? 8.343 -29.204 -17.805 1.00 97.69 72 SER A O 1
ATOM 528 N N . PHE A 1 73 ? 10.557 -29.547 -17.745 1.00 97.81 73 PHE A N 1
ATOM 529 C CA . PHE A 1 73 ? 10.816 -29.011 -19.080 1.00 97.81 73 PHE A CA 1
ATOM 530 C C . PHE A 1 73 ? 11.603 -30.030 -19.891 1.00 97.81 73 PHE A C 1
ATOM 532 O O . PHE A 1 73 ? 12.676 -30.461 -19.470 1.00 97.81 73 PHE A O 1
ATOM 539 N N . GLU A 1 74 ? 11.100 -30.338 -21.076 1.00 98.00 74 GLU A N 1
ATOM 540 C CA . GLU A 1 74 ? 11.769 -31.134 -22.096 1.00 98.00 74 GLU A CA 1
ATOM 541 C C . GLU A 1 74 ? 12.150 -30.216 -23.260 1.00 98.00 74 GLU A C 1
ATOM 543 O O . GLU A 1 74 ? 11.429 -29.271 -23.584 1.00 98.00 74 GLU A O 1
ATOM 548 N N . VAL A 1 75 ? 13.304 -30.460 -23.882 1.00 97.69 75 VAL A N 1
ATOM 549 C CA . VAL A 1 75 ? 13.718 -29.737 -25.092 1.00 97.69 75 VAL A CA 1
ATOM 550 C C . VAL A 1 75 ? 13.562 -30.682 -26.273 1.00 97.69 75 VAL A C 1
ATOM 552 O O . VAL A 1 75 ? 14.266 -31.686 -26.350 1.00 97.69 75 VAL A O 1
ATOM 555 N N . ALA A 1 76 ? 12.650 -30.362 -27.187 1.00 93.69 76 ALA A N 1
ATOM 556 C CA . ALA A 1 76 ? 12.382 -31.139 -28.391 1.00 93.69 76 ALA A CA 1
ATOM 557 C C . ALA A 1 76 ? 12.499 -30.221 -29.612 1.00 93.69 76 ALA A C 1
ATOM 559 O O . ALA A 1 76 ? 11.874 -29.167 -29.655 1.00 93.69 76 ALA A O 1
ATOM 560 N N . ALA A 1 77 ? 13.340 -30.594 -30.582 1.00 95.12 77 ALA A N 1
ATOM 561 C CA . ALA A 1 77 ? 13.568 -29.820 -31.811 1.00 95.12 77 ALA A CA 1
ATOM 562 C C . ALA A 1 77 ? 13.932 -28.331 -31.580 1.00 95.12 77 ALA A C 1
ATOM 564 O O . ALA A 1 77 ? 13.534 -27.453 -32.339 1.00 95.12 77 ALA A O 1
ATOM 565 N N . GLY A 1 78 ? 14.682 -28.031 -30.512 1.00 94.81 78 GLY A N 1
ATOM 566 C CA . GLY A 1 78 ? 15.068 -26.655 -30.165 1.00 94.81 78 GLY A CA 1
ATOM 567 C C . GLY A 1 78 ? 13.950 -25.808 -29.542 1.00 94.81 78 GLY A C 1
ATOM 568 O O . GLY A 1 78 ? 14.174 -24.636 -29.245 1.00 94.81 78 GLY A O 1
ATOM 569 N N . GLN A 1 79 ? 12.775 -26.389 -29.300 1.00 97.31 79 GLN A N 1
ATOM 570 C CA . GLN A 1 79 ? 11.668 -25.774 -28.573 1.00 97.31 79 GLN A CA 1
ATOM 571 C C . GLN A 1 79 ? 11.562 -26.373 -27.164 1.00 97.31 79 GLN A C 1
ATOM 573 O O . GLN A 1 79 ? 11.964 -27.512 -26.911 1.00 97.31 79 GLN A O 1
ATOM 578 N N . PHE A 1 80 ? 11.046 -25.589 -26.223 1.00 97.88 80 PHE A N 1
ATOM 579 C CA . PHE A 1 80 ? 10.768 -26.015 -24.858 1.00 97.88 80 PHE A CA 1
ATOM 580 C C . PHE A 1 80 ? 9.336 -26.523 -24.771 1.00 97.88 80 PHE A C 1
ATOM 582 O O . PHE A 1 80 ? 8.406 -25.797 -25.105 1.00 97.88 80 PHE A O 1
ATOM 589 N N . VAL A 1 81 ? 9.158 -27.727 -24.245 1.00 98.00 81 VAL A N 1
ATOM 590 C CA . VAL A 1 81 ? 7.853 -28.259 -23.865 1.00 98.00 81 VAL A CA 1
ATOM 591 C C . VAL A 1 81 ? 7.817 -28.359 -22.351 1.00 98.00 81 VAL A C 1
ATOM 593 O O . VAL A 1 81 ? 8.722 -28.939 -21.752 1.00 98.00 81 VAL A O 1
ATOM 596 N N . ALA A 1 82 ? 6.811 -27.762 -21.718 1.00 98.12 82 ALA A N 1
ATOM 597 C CA . ALA A 1 82 ? 6.627 -27.896 -20.280 1.00 98.12 82 ALA A CA 1
ATOM 598 C C . ALA A 1 82 ? 5.537 -28.927 -19.989 1.00 98.12 82 ALA A C 1
ATOM 600 O O . ALA A 1 82 ? 4.519 -28.967 -20.677 1.00 98.12 82 ALA A O 1
ATOM 601 N N . THR A 1 83 ? 5.736 -29.713 -18.940 1.00 98.25 83 THR A N 1
ATOM 602 C CA . THR A 1 83 ? 4.711 -30.592 -18.382 1.00 98.25 83 THR A CA 1
ATOM 603 C C . THR A 1 83 ? 4.450 -30.147 -16.954 1.00 98.25 83 THR A C 1
ATOM 605 O O . THR A 1 83 ? 5.390 -29.998 -16.171 1.00 98.25 83 THR A O 1
ATOM 608 N N . VAL A 1 84 ? 3.189 -29.887 -16.615 1.00 98.12 84 VAL A N 1
ATOM 609 C CA . VAL A 1 84 ? 2.782 -29.563 -15.247 1.00 98.12 84 VAL A CA 1
ATOM 610 C C . VAL A 1 84 ? 2.249 -30.812 -14.559 1.00 98.12 84 VAL A C 1
ATOM 612 O O . VAL A 1 84 ? 1.384 -31.508 -15.087 1.00 98.12 84 VAL A O 1
ATOM 615 N N . VAL A 1 85 ? 2.796 -31.099 -13.384 1.00 97.88 85 VAL A N 1
ATOM 616 C CA . VAL A 1 85 ? 2.383 -32.191 -12.506 1.00 97.88 85 VAL A CA 1
ATOM 617 C C . VAL A 1 85 ? 1.672 -31.571 -11.311 1.00 97.88 85 VAL A C 1
ATOM 619 O O . VAL A 1 85 ? 2.197 -30.661 -10.658 1.00 97.88 85 VAL A O 1
ATOM 622 N N . LEU A 1 86 ? 0.446 -32.030 -11.081 1.00 97.31 86 LEU A N 1
ATOM 623 C CA . LEU A 1 86 ? -0.399 -31.626 -9.964 1.00 97.31 86 LEU A CA 1
ATOM 624 C C . LEU A 1 86 ? -0.345 -32.693 -8.856 1.00 97.31 86 LEU A C 1
ATOM 626 O O . LEU A 1 86 ? 0.135 -33.800 -9.107 1.00 97.31 86 LEU A O 1
ATOM 630 N N . PRO A 1 87 ? -0.807 -32.382 -7.634 1.00 95.81 87 PRO A N 1
ATOM 631 C CA . PRO A 1 87 ? -0.764 -33.311 -6.513 1.00 95.81 87 PRO A CA 1
ATOM 632 C C . PRO A 1 87 ? -1.666 -34.516 -6.777 1.00 95.81 87 PRO A C 1
ATOM 634 O O . PRO A 1 87 ? -2.737 -34.375 -7.376 1.00 95.81 87 PRO A O 1
ATOM 637 N N . GLU A 1 88 ? -1.254 -35.685 -6.292 1.00 94.94 88 GLU A N 1
ATOM 638 C CA . GLU A 1 88 ? -1.984 -36.945 -6.474 1.00 94.94 88 GLU A CA 1
ATOM 639 C C . GLU A 1 88 ? -3.406 -36.878 -5.889 1.00 94.94 88 GLU A C 1
ATOM 641 O O . GLU A 1 88 ? -4.325 -37.497 -6.424 1.00 94.94 88 GLU A O 1
ATOM 646 N N . GLU A 1 89 ? -3.634 -36.046 -4.865 1.00 93.19 89 GLU A N 1
ATOM 647 C CA . GLU A 1 89 ? -4.953 -35.832 -4.258 1.00 93.19 89 GLU A CA 1
ATOM 648 C C . GLU A 1 89 ? -5.986 -35.248 -5.231 1.00 93.19 89 GLU A C 1
ATOM 650 O O . GLU A 1 89 ? -7.186 -35.413 -5.016 1.00 93.19 89 GLU A O 1
ATOM 655 N N . LEU A 1 90 ? -5.545 -34.572 -6.299 1.00 92.50 90 LEU A N 1
ATOM 656 C CA . LEU A 1 90 ? -6.441 -34.061 -7.338 1.00 92.50 90 LEU A CA 1
ATOM 657 C C . LEU A 1 90 ? -6.825 -35.133 -8.364 1.00 92.50 90 LEU A C 1
ATOM 659 O O . LEU A 1 90 ? -7.754 -34.907 -9.135 1.00 92.50 90 LEU A O 1
ATOM 663 N N . GLN A 1 91 ? -6.127 -36.275 -8.385 1.00 92.88 91 GLN A N 1
ATOM 664 C CA . GLN A 1 91 ? -6.297 -37.353 -9.370 1.00 92.88 91 GLN A CA 1
ATOM 665 C C . GLN A 1 91 ? -6.246 -36.859 -10.826 1.00 92.88 91 GLN A C 1
ATOM 667 O O . GLN A 1 91 ? -6.853 -37.442 -11.723 1.00 92.88 91 GLN A O 1
ATOM 672 N N . MET A 1 92 ? -5.512 -35.771 -11.066 1.00 91.62 92 MET A N 1
ATOM 673 C CA . MET A 1 92 ? -5.310 -35.213 -12.397 1.00 91.62 92 MET A CA 1
ATOM 674 C C . MET A 1 92 ? -3.964 -35.687 -12.940 1.00 91.62 92 MET A C 1
ATOM 676 O O . MET A 1 92 ? -2.960 -35.683 -12.227 1.00 91.62 92 MET A O 1
ATOM 680 N N . GLY A 1 93 ? -3.945 -36.113 -14.202 1.00 90.31 93 GLY A N 1
ATOM 681 C CA . GLY A 1 93 ? -2.718 -36.547 -14.865 1.00 90.31 93 GLY A CA 1
ATOM 682 C C . GLY A 1 93 ? -1.726 -35.397 -15.097 1.00 90.31 93 GLY A C 1
ATOM 683 O O . GLY A 1 93 ? -2.062 -34.227 -14.914 1.00 90.31 93 GLY A O 1
ATOM 684 N N . PRO A 1 94 ? -0.487 -35.702 -15.517 1.00 97.25 94 PRO A N 1
ATOM 685 C CA . PRO A 1 94 ? 0.443 -34.677 -15.971 1.00 97.25 94 PRO A CA 1
ATOM 686 C C . PRO A 1 94 ? -0.072 -34.026 -17.263 1.00 97.25 94 PRO A C 1
ATOM 688 O O . PRO A 1 94 ? -0.422 -34.721 -18.218 1.00 97.25 94 PRO A O 1
ATOM 691 N N . PHE A 1 95 ? -0.067 -32.694 -17.324 1.00 97.81 95 PHE A N 1
ATOM 692 C CA . PHE A 1 95 ? -0.516 -31.946 -18.502 1.00 97.81 95 PHE A CA 1
ATOM 693 C C . PHE A 1 95 ? 0.675 -31.394 -19.267 1.00 97.81 95 PHE A C 1
ATOM 695 O O . PHE A 1 95 ? 1.442 -30.581 -18.747 1.00 97.81 95 PHE A O 1
ATOM 702 N N . LYS A 1 96 ? 0.833 -31.840 -20.512 1.00 97.94 96 LYS A N 1
ATOM 703 C CA . LYS A 1 96 ? 1.892 -31.387 -21.414 1.00 97.94 96 LYS A CA 1
ATOM 704 C C . LYS A 1 96 ? 1.376 -30.220 -22.255 1.00 97.94 96 LYS A C 1
ATOM 706 O O . LYS A 1 96 ? 0.333 -30.341 -22.886 1.00 97.94 96 LYS A O 1
ATOM 711 N N . GLY A 1 97 ? 2.090 -29.099 -22.219 1.00 97.12 97 GLY A N 1
ATOM 712 C CA . GLY A 1 97 ? 1.804 -27.936 -23.059 1.00 97.12 97 GLY A CA 1
ATOM 713 C C . GLY A 1 97 ? 2.354 -28.080 -24.477 1.00 97.12 97 GLY A C 1
ATOM 714 O O . GLY A 1 97 ? 3.090 -29.018 -24.787 1.00 97.12 97 GLY A O 1
ATOM 715 N N . ASP A 1 98 ? 2.038 -27.104 -25.315 1.00 97.12 98 ASP A N 1
ATOM 716 C CA . ASP A 1 98 ? 2.578 -26.960 -26.663 1.00 97.12 98 ASP A CA 1
ATOM 717 C C . ASP A 1 98 ? 4.066 -26.549 -26.640 1.00 97.12 98 ASP A C 1
ATOM 719 O O . ASP A 1 98 ? 4.533 -25.900 -25.691 1.00 97.12 98 ASP A O 1
ATOM 723 N N . PRO A 1 99 ? 4.845 -26.927 -27.673 1.00 97.75 99 PRO A N 1
ATOM 724 C CA . PRO A 1 99 ? 6.245 -26.544 -27.795 1.00 97.75 99 PRO A CA 1
ATOM 725 C C . PRO A 1 99 ? 6.405 -25.048 -28.089 1.00 97.75 99 PRO A C 1
ATOM 727 O O . PRO A 1 99 ? 5.812 -24.500 -29.013 1.00 97.75 99 PRO A O 1
ATOM 730 N N . GLU A 1 100 ? 7.276 -24.394 -27.326 1.00 97.00 100 GLU A N 1
ATOM 731 C CA . GLU A 1 100 ? 7.452 -22.942 -27.342 1.00 97.00 100 GLU A CA 1
ATOM 732 C C . GLU A 1 100 ? 8.927 -22.538 -27.381 1.00 97.00 100 GLU A C 1
ATOM 734 O O . GLU A 1 100 ? 9.799 -23.185 -26.802 1.00 97.00 100 GLU A O 1
ATOM 739 N N . VAL A 1 101 ? 9.237 -21.403 -28.010 1.00 96.12 101 VAL A N 1
ATOM 740 C CA . VAL A 1 101 ? 10.634 -20.941 -28.173 1.00 96.12 101 VAL A CA 1
ATOM 741 C C . VAL A 1 101 ? 11.250 -20.504 -26.835 1.00 96.12 101 VAL A C 1
ATOM 743 O O . VAL A 1 101 ? 12.466 -20.529 -26.645 1.00 96.12 101 VAL A O 1
ATOM 746 N N . LYS A 1 102 ? 10.417 -20.111 -25.864 1.00 96.69 102 LYS A N 1
ATOM 747 C CA . LYS A 1 102 ? 10.842 -19.648 -24.535 1.00 96.69 102 LYS A CA 1
ATOM 748 C C . LYS A 1 102 ? 10.218 -20.514 -23.445 1.00 96.69 102 LYS A C 1
ATOM 750 O O . LYS A 1 102 ? 9.017 -20.763 -23.458 1.00 96.69 102 LYS A O 1
ATOM 755 N N . LYS A 1 103 ? 10.995 -20.837 -22.402 1.00 96.19 103 LYS A N 1
ATOM 756 C CA . LYS A 1 103 ? 10.511 -21.571 -21.210 1.00 96.19 103 LYS A CA 1
ATOM 757 C C . LYS A 1 103 ? 9.276 -20.939 -20.555 1.00 96.19 103 LYS A C 1
ATOM 759 O O . LYS A 1 103 ? 8.427 -21.654 -20.040 1.00 96.19 103 LYS A O 1
ATOM 764 N N . ALA A 1 104 ? 9.175 -19.607 -20.559 1.00 95.44 104 ALA A N 1
ATOM 765 C CA . ALA A 1 104 ? 8.013 -18.905 -20.010 1.00 95.44 104 ALA A CA 1
ATOM 766 C C . ALA A 1 104 ? 6.730 -19.169 -20.820 1.00 95.44 104 ALA A C 1
ATOM 768 O O . ALA A 1 104 ? 5.678 -19.363 -20.217 1.00 95.44 104 ALA A O 1
ATOM 769 N N . GLY A 1 105 ? 6.836 -19.231 -22.154 1.00 95.00 105 GLY A N 1
ATOM 770 C CA . GLY A 1 105 ? 5.730 -19.601 -23.043 1.00 95.00 105 GLY A CA 1
ATOM 771 C C . GLY A 1 105 ? 5.315 -21.053 -22.830 1.00 95.00 105 GLY A C 1
ATOM 772 O O . GLY A 1 105 ? 4.155 -21.311 -22.533 1.00 95.00 105 GLY A O 1
ATOM 773 N N . ALA A 1 106 ? 6.285 -21.974 -22.815 1.00 96.75 106 ALA A N 1
ATOM 774 C CA . ALA A 1 106 ? 6.037 -23.399 -22.572 1.00 96.75 106 ALA A CA 1
ATOM 775 C C . ALA A 1 106 ? 5.297 -23.633 -21.245 1.00 96.75 106 ALA A C 1
ATOM 777 O O . ALA A 1 106 ? 4.303 -24.352 -21.183 1.00 96.75 106 ALA A O 1
ATOM 778 N N . LYS A 1 107 ? 5.745 -22.960 -20.174 1.00 97.12 107 LYS A N 1
ATOM 779 C CA . LYS A 1 107 ? 5.113 -23.016 -18.849 1.00 97.12 107 LYS A CA 1
ATOM 780 C C . LYS A 1 107 ? 3.663 -22.528 -18.879 1.00 97.12 107 LYS A C 1
ATOM 782 O O . LYS A 1 107 ? 2.809 -23.108 -18.215 1.00 97.12 107 LYS A O 1
ATOM 787 N N . LYS A 1 108 ? 3.404 -21.442 -19.610 1.00 95.19 108 LYS A N 1
ATOM 788 C CA . LYS A 1 108 ? 2.065 -20.880 -19.774 1.00 95.19 108 LYS A CA 1
ATOM 789 C C . LYS A 1 108 ? 1.162 -21.858 -20.528 1.00 95.19 108 LYS A C 1
ATOM 791 O O . LYS A 1 108 ? 0.081 -22.146 -20.031 1.00 95.19 108 LYS A O 1
ATOM 796 N N . SER A 1 109 ? 1.628 -22.401 -21.651 1.00 96.50 109 SER A N 1
ATOM 797 C CA . SER A 1 109 ? 0.865 -23.363 -22.453 1.00 96.50 109 SER A CA 1
ATOM 798 C C . SER A 1 109 ? 0.520 -24.626 -21.651 1.00 96.50 109 SER A C 1
ATOM 800 O O . SER A 1 109 ? -0.633 -25.040 -21.626 1.00 96.50 109 SER A O 1
ATOM 802 N N . ALA A 1 110 ? 1.459 -25.167 -20.866 1.00 97.38 110 ALA A N 1
ATOM 803 C CA . ALA A 1 110 ? 1.169 -26.295 -19.973 1.00 97.38 110 ALA A CA 1
ATOM 804 C C . ALA A 1 110 ? 0.103 -25.963 -18.914 1.00 97.38 110 ALA A C 1
ATOM 806 O O . ALA A 1 110 ? -0.738 -26.800 -18.592 1.00 97.38 110 ALA A O 1
ATOM 807 N N . ALA A 1 111 ? 0.110 -24.734 -18.384 1.00 96.75 111 ALA A N 1
ATOM 808 C CA . ALA A 1 111 ? -0.910 -24.290 -17.440 1.00 96.75 111 ALA A CA 1
ATOM 809 C C . ALA A 1 111 ? -2.287 -24.102 -18.099 1.00 96.75 111 ALA A C 1
ATOM 811 O O . ALA A 1 111 ? -3.301 -24.399 -17.473 1.00 96.75 111 ALA A O 1
ATOM 812 N N . GLU A 1 112 ? -2.336 -23.639 -19.350 1.00 95.69 112 GLU A N 1
ATOM 813 C CA . GLU A 1 112 ? -3.574 -23.547 -20.135 1.00 95.69 112 GLU A CA 1
ATOM 814 C C . GLU A 1 112 ? -4.135 -24.932 -20.467 1.00 95.69 112 GLU A C 1
ATOM 816 O O . GLU A 1 112 ? -5.328 -25.152 -20.274 1.00 95.69 112 GLU A O 1
ATOM 821 N N . ALA A 1 113 ? -3.280 -25.878 -20.866 1.00 96.56 113 ALA A N 1
ATOM 822 C CA . ALA A 1 113 ? -3.663 -27.270 -21.091 1.00 96.56 113 ALA A CA 1
ATOM 823 C C . ALA A 1 113 ? -4.255 -27.902 -19.823 1.00 96.56 113 ALA A C 1
ATOM 825 O O . ALA A 1 113 ? -5.301 -28.543 -19.886 1.00 96.56 113 ALA A O 1
ATOM 826 N N . ALA A 1 114 ? -3.639 -27.653 -18.661 1.00 96.56 114 ALA A N 1
ATOM 827 C CA . ALA A 1 114 ? -4.181 -28.100 -17.384 1.00 96.56 114 ALA A CA 1
ATOM 828 C C . ALA A 1 114 ? -5.544 -27.465 -17.084 1.00 96.56 114 ALA A C 1
ATOM 830 O O . ALA A 1 114 ? -6.463 -28.177 -16.706 1.00 96.56 114 ALA A O 1
ATOM 831 N N . LEU A 1 115 ? -5.703 -26.149 -17.259 1.00 94.56 115 LEU A N 1
ATOM 832 C CA . LEU A 1 115 ? -6.964 -25.440 -16.992 1.00 94.56 115 LEU A CA 1
ATOM 833 C C . LEU A 1 115 ? -8.101 -25.809 -17.958 1.00 94.56 115 LEU A C 1
ATOM 835 O O . LEU A 1 115 ? -9.267 -25.659 -17.596 1.00 94.56 115 LEU A O 1
ATOM 839 N N . ALA A 1 116 ? -7.775 -26.255 -19.171 1.00 94.50 116 ALA A N 1
ATOM 840 C CA . ALA A 1 116 ? -8.748 -26.706 -20.162 1.00 94.50 116 ALA A CA 1
ATOM 841 C C . ALA A 1 116 ? -9.316 -28.104 -19.858 1.00 94.50 116 ALA A C 1
ATOM 843 O O . ALA A 1 116 ? -10.319 -28.491 -20.460 1.00 94.50 116 ALA A O 1
ATOM 844 N N . ASP A 1 117 ? -8.702 -28.854 -18.938 1.00 94.44 117 ASP A N 1
ATOM 845 C CA . ASP A 1 117 ? -9.159 -30.191 -18.579 1.00 94.44 117 ASP A CA 1
ATOM 846 C C . ASP A 1 117 ? -10.555 -30.153 -17.915 1.00 94.44 117 ASP A C 1
ATOM 848 O O . ASP A 1 117 ? -10.776 -29.408 -16.951 1.00 94.44 117 ASP A O 1
ATOM 852 N N . PRO A 1 118 ? -11.527 -30.957 -18.387 1.00 91.00 118 PRO A N 1
ATOM 853 C CA . PRO A 1 118 ? -12.881 -30.964 -17.835 1.00 91.00 118 PRO A CA 1
ATOM 854 C C . PRO A 1 118 ? -12.943 -31.461 -16.380 1.00 91.00 118 PRO A C 1
ATOM 856 O O . PRO A 1 118 ? -13.950 -31.226 -15.703 1.00 91.00 118 PRO A O 1
ATOM 859 N N . GLY A 1 119 ? -11.883 -32.095 -15.866 1.00 88.38 119 GLY A N 1
ATOM 860 C CA . GLY A 1 119 ? -11.751 -32.534 -14.479 1.00 88.38 119 GLY A CA 1
ATOM 861 C C . GLY A 1 119 ? -11.936 -31.403 -13.468 1.00 88.38 119 GLY A C 1
ATOM 862 O O . GLY A 1 119 ? -12.542 -31.622 -12.420 1.00 88.38 119 GLY A O 1
ATOM 863 N N . TRP A 1 120 ? -11.568 -30.163 -13.808 1.00 87.69 120 TRP A N 1
ATOM 864 C CA . TRP A 1 120 ? -11.806 -28.998 -12.943 1.00 87.69 120 TRP A CA 1
ATOM 865 C C . TRP A 1 120 ? -13.294 -28.693 -12.720 1.00 87.69 120 TRP A C 1
ATOM 867 O O . TRP A 1 120 ? -13.682 -28.185 -11.665 1.00 87.69 120 TRP A O 1
ATOM 877 N N . GLY A 1 121 ? -14.149 -28.994 -13.702 1.00 75.62 121 GLY A N 1
ATOM 878 C CA . GLY A 1 121 ? -15.579 -28.687 -13.653 1.00 75.62 121 GLY A CA 1
ATOM 879 C C . GLY A 1 121 ? -16.368 -29.603 -12.717 1.00 75.62 121 GLY A C 1
ATOM 880 O O . GLY A 1 121 ? -17.348 -29.169 -12.109 1.00 75.62 121 GLY A O 1
ATOM 881 N N . ASN A 1 122 ? -15.930 -30.853 -12.556 1.00 65.62 122 ASN A N 1
ATOM 882 C CA . ASN A 1 122 ? -16.685 -31.860 -11.811 1.00 65.62 122 ASN A CA 1
ATOM 883 C C . ASN A 1 122 ? -16.510 -31.762 -10.290 1.00 65.62 122 ASN A C 1
ATOM 885 O O . ASN A 1 122 ? -17.441 -32.103 -9.563 1.00 65.62 122 ASN A O 1
ATOM 889 N N . LEU A 1 123 ? -15.391 -31.228 -9.786 1.00 58.00 123 LEU A N 1
ATOM 890 C CA . LEU A 1 123 ? -15.183 -31.123 -8.336 1.00 58.00 123 LEU A CA 1
ATOM 891 C C . LEU A 1 123 ? -15.903 -29.928 -7.685 1.00 58.00 123 LEU A C 1
ATOM 893 O O . LEU A 1 123 ? -16.147 -29.936 -6.481 1.00 58.00 123 LEU A O 1
ATOM 897 N N . THR A 1 124 ? -16.308 -28.915 -8.459 1.00 53.56 124 THR A N 1
ATOM 898 C CA . THR A 1 124 ? -17.018 -27.742 -7.907 1.00 53.56 124 THR A CA 1
ATOM 899 C C . THR A 1 124 ? -18.517 -27.959 -7.694 1.00 53.56 124 THR A C 1
ATOM 901 O O . THR A 1 124 ? -19.137 -27.183 -6.972 1.00 53.56 124 THR A O 1
ATOM 904 N N . LYS A 1 125 ? -19.103 -29.024 -8.259 1.00 55.03 125 LYS A N 1
ATOM 905 C CA . LYS A 1 125 ? -20.535 -29.342 -8.111 1.00 55.03 125 LYS A CA 1
ATOM 906 C C . LYS A 1 125 ? -20.883 -30.109 -6.828 1.00 55.03 125 LYS A C 1
ATOM 908 O O . LYS A 1 125 ? -22.060 -30.337 -6.575 1.00 55.03 125 LYS A O 1
ATOM 913 N N . GLY A 1 126 ? -19.889 -30.499 -6.026 1.00 50.94 126 GLY A N 1
ATOM 914 C CA . GLY A 1 126 ? -20.082 -31.298 -4.809 1.00 50.94 126 GLY A CA 1
ATOM 915 C C . GLY A 1 126 ? -20.039 -30.530 -3.483 1.00 50.94 126 GLY A C 1
ATOM 916 O O . GLY A 1 126 ? -20.214 -31.152 -2.440 1.00 50.94 126 GLY A O 1
ATOM 917 N N . ALA A 1 127 ? -19.791 -29.216 -3.485 1.00 45.19 127 ALA A N 1
ATOM 918 C CA . ALA A 1 127 ? -19.736 -28.424 -2.254 1.00 45.19 127 ALA A CA 1
ATOM 919 C C . ALA A 1 127 ? -21.079 -27.702 -2.016 1.00 45.19 127 ALA A C 1
ATOM 921 O O . ALA A 1 127 ? -21.398 -26.789 -2.781 1.00 45.19 127 ALA A O 1
ATOM 922 N N . PRO A 1 128 ? -21.869 -28.080 -0.993 1.00 45.22 128 PRO A N 1
ATOM 923 C CA . PRO A 1 128 ? -23.090 -27.363 -0.637 1.00 45.22 128 PRO A CA 1
ATOM 924 C C . PRO A 1 128 ? -22.747 -25.960 -0.109 1.00 45.22 128 PRO A C 1
ATOM 926 O O . PRO A 1 128 ? -21.974 -25.817 0.835 1.00 45.22 128 PRO A O 1
ATOM 929 N N . ASP A 1 129 ? -23.295 -24.942 -0.775 1.00 44.34 129 ASP A N 1
ATOM 930 C CA . ASP A 1 129 ? -23.491 -23.549 -0.349 1.00 44.34 129 ASP A CA 1
ATOM 931 C C . ASP A 1 129 ? -22.544 -22.989 0.731 1.00 44.34 129 ASP A C 1
ATOM 933 O O . ASP A 1 129 ? -22.919 -22.786 1.885 1.00 44.34 129 ASP A O 1
ATOM 937 N N . ALA A 1 130 ? -21.320 -22.628 0.330 1.00 43.84 130 ALA A N 1
ATOM 938 C CA . ALA A 1 130 ? -20.510 -21.668 1.082 1.00 43.84 130 ALA A CA 1
ATOM 939 C C . ALA A 1 130 ? -20.679 -20.252 0.481 1.00 43.84 130 ALA A C 1
ATOM 941 O O . ALA A 1 130 ? -20.545 -20.085 -0.736 1.00 43.84 130 ALA A O 1
ATOM 942 N N . PRO A 1 131 ? -20.961 -19.213 1.292 1.00 41.97 131 PRO A N 1
ATOM 943 C CA . PRO A 1 131 ? -21.342 -17.891 0.799 1.00 41.97 131 PRO A CA 1
ATOM 944 C C . PRO A 1 131 ? -20.203 -17.165 0.059 1.00 41.97 131 PRO A C 1
ATOM 946 O O . PRO A 1 131 ? -19.074 -17.046 0.533 1.00 41.97 131 PRO A O 1
ATOM 949 N N . VAL A 1 132 ? -20.551 -16.601 -1.101 1.00 47.91 132 VAL A N 1
ATOM 950 C CA . VAL A 1 132 ? -19.693 -15.986 -2.142 1.00 47.91 132 VAL A CA 1
ATOM 951 C C . VAL A 1 132 ? -18.940 -14.709 -1.695 1.00 47.91 132 VAL A C 1
ATOM 953 O O . VAL A 1 132 ? -18.176 -14.121 -2.459 1.00 47.91 132 VAL A O 1
ATOM 956 N N . VAL A 1 133 ? -19.067 -14.280 -0.437 1.00 46.00 133 VAL A N 1
ATOM 957 C CA . VAL A 1 133 ? -18.573 -12.970 0.037 1.00 46.00 133 VAL A CA 1
ATOM 958 C C . VAL A 1 133 ? -17.073 -12.969 0.412 1.00 46.00 133 VAL A C 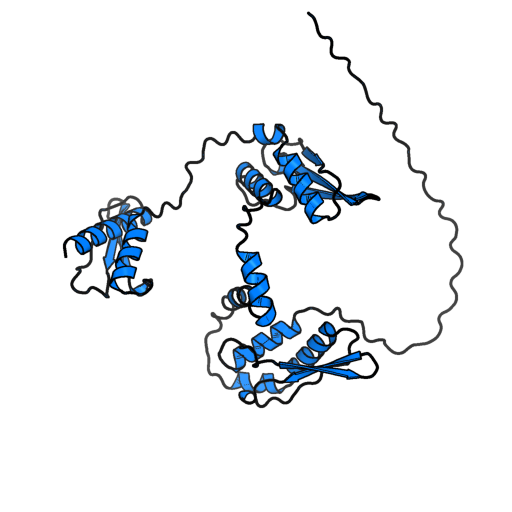1
ATOM 960 O O . VAL A 1 133 ? -16.475 -11.908 0.551 1.00 46.00 133 VAL A O 1
ATOM 963 N N . ALA A 1 134 ? -16.399 -14.125 0.476 1.00 46.66 134 ALA A N 1
ATOM 964 C CA . ALA A 1 134 ? -14.987 -14.219 0.898 1.00 46.66 134 ALA A CA 1
ATOM 965 C C . ALA A 1 134 ? -13.929 -14.116 -0.233 1.00 46.66 134 ALA A C 1
ATOM 967 O O . ALA A 1 134 ? -12.724 -14.181 0.023 1.00 46.66 134 ALA A O 1
ATOM 968 N N . ILE A 1 135 ? -14.335 -13.971 -1.501 1.00 49.09 135 ILE A N 1
ATOM 969 C CA . ILE A 1 135 ? -13.426 -14.131 -2.660 1.00 49.09 135 ILE A CA 1
ATOM 970 C C . ILE A 1 135 ? -12.644 -12.841 -2.993 1.00 49.09 135 ILE A C 1
ATOM 972 O O . ILE A 1 135 ? -11.541 -12.899 -3.544 1.00 49.09 135 ILE A O 1
ATOM 976 N N . SER A 1 136 ? -13.154 -11.662 -2.625 1.00 45.88 136 SER A N 1
ATOM 977 C CA . SER A 1 136 ? -12.520 -10.371 -2.940 1.00 45.88 136 SER A CA 1
ATOM 978 C C . SER A 1 136 ? -11.310 -10.044 -2.049 1.00 45.88 136 SER A C 1
ATOM 980 O O . SER A 1 136 ? -10.357 -9.419 -2.521 1.00 45.88 136 SER A O 1
ATOM 982 N N . GLU A 1 137 ? -11.267 -10.529 -0.804 1.00 47.12 137 GLU A N 1
ATOM 983 C CA . GLU A 1 137 ? -10.136 -10.292 0.109 1.00 47.12 137 GLU A CA 1
ATOM 984 C C . GLU A 1 137 ? -8.953 -11.250 -0.105 1.00 47.12 137 GLU A C 1
ATOM 986 O O . GLU A 1 137 ? -7.793 -10.864 0.086 1.00 47.12 137 GLU A O 1
ATOM 991 N N . ALA A 1 138 ? -9.200 -12.471 -0.593 1.00 47.84 138 ALA A N 1
ATOM 992 C CA . ALA A 1 138 ? -8.144 -13.445 -0.887 1.00 47.84 138 ALA A CA 1
ATOM 993 C C . ALA A 1 138 ? -7.208 -12.987 -2.030 1.00 47.84 138 ALA A C 1
ATOM 995 O O . ALA A 1 138 ? -6.005 -13.271 -2.005 1.00 47.84 138 ALA A O 1
ATOM 996 N N . ARG A 1 139 ? -7.713 -12.186 -2.985 1.00 51.12 139 ARG A N 1
ATOM 997 C CA . ARG A 1 139 ? -6.917 -11.613 -4.092 1.00 51.12 139 ARG A CA 1
ATOM 998 C C . ARG A 1 139 ? -5.842 -10.619 -3.633 1.00 51.12 139 ARG A C 1
ATOM 1000 O O . ARG A 1 139 ? -4.794 -10.538 -4.269 1.00 51.12 139 ARG A O 1
ATOM 1007 N N . ARG A 1 140 ? -6.038 -9.890 -2.524 1.00 53.16 140 ARG A N 1
ATOM 1008 C CA . ARG A 1 140 ? -5.035 -8.929 -2.013 1.00 53.16 140 ARG A CA 1
ATOM 1009 C C . ARG A 1 140 ? -3.891 -9.588 -1.234 1.00 53.16 140 ARG A C 1
ATOM 1011 O O . ARG A 1 140 ? -2.814 -9.003 -1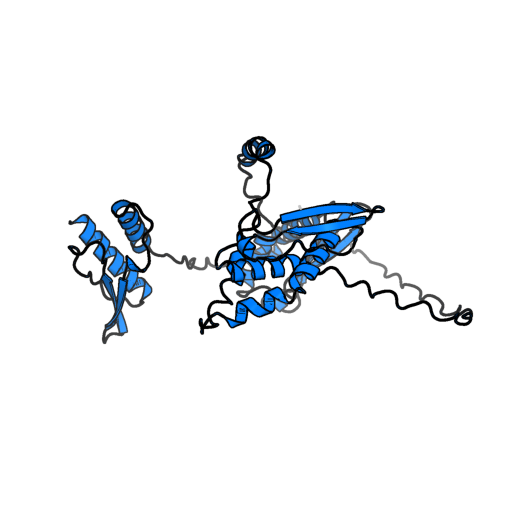.154 1.00 53.16 140 ARG A O 1
ATOM 1018 N N . LYS A 1 141 ? -4.082 -10.797 -0.690 1.00 51.69 141 LYS A N 1
ATOM 1019 C CA . LYS A 1 141 ? -3.067 -11.479 0.139 1.00 51.69 141 LYS A CA 1
ATOM 1020 C C . LYS A 1 141 ? -2.098 -12.368 -0.661 1.00 51.69 141 LYS A C 1
ATOM 1022 O O . LYS A 1 141 ? -0.940 -12.471 -0.263 1.00 51.69 141 LYS A O 1
ATOM 1027 N N . CYS A 1 142 ? -2.491 -12.928 -1.812 1.00 48.69 142 CYS A N 1
ATOM 1028 C CA . CYS A 1 142 ? -1.595 -13.791 -2.608 1.00 48.69 142 CYS A CA 1
ATOM 1029 C C . CYS A 1 142 ? -0.413 -13.048 -3.262 1.00 48.69 142 CYS A C 1
ATOM 1031 O O . CYS A 1 142 ? 0.702 -13.567 -3.264 1.00 48.69 142 CYS A O 1
ATOM 1033 N N . ASN A 1 143 ? -0.598 -11.809 -3.733 1.00 49.75 143 ASN A N 1
ATOM 1034 C CA . ASN A 1 143 ? 0.468 -11.087 -4.446 1.00 49.75 143 ASN A CA 1
ATOM 1035 C C . ASN A 1 143 ? 1.619 -10.597 -3.546 1.00 49.75 143 ASN A C 1
ATOM 1037 O O . ASN A 1 143 ? 2.685 -10.261 -4.055 1.00 49.75 143 ASN A O 1
ATOM 1041 N N . LYS A 1 144 ? 1.447 -10.564 -2.216 1.00 46.75 144 LYS A N 1
ATOM 1042 C CA . LYS A 1 144 ? 2.481 -10.063 -1.289 1.00 46.75 144 LYS A CA 1
ATOM 1043 C C . LYS A 1 144 ? 3.420 -11.158 -0.763 1.00 46.75 144 LYS A C 1
ATOM 1045 O O . LYS A 1 144 ? 4.511 -10.839 -0.306 1.00 46.75 144 LYS A O 1
ATOM 1050 N N . ALA A 1 145 ? 3.037 -12.434 -0.847 1.00 46.78 145 ALA A N 1
ATOM 1051 C CA . ALA A 1 145 ? 3.796 -13.539 -0.247 1.00 46.78 145 ALA A CA 1
ATOM 1052 C C . ALA A 1 145 ? 4.768 -14.257 -1.209 1.00 46.78 145 ALA A C 1
ATOM 1054 O O . ALA A 1 145 ? 5.630 -15.006 -0.756 1.00 46.78 145 ALA A O 1
ATOM 1055 N N . GLN A 1 146 ? 4.670 -14.042 -2.526 1.00 48.97 146 GLN A N 1
ATOM 1056 C CA . GLN A 1 146 ? 5.432 -14.826 -3.513 1.00 48.97 146 GLN A CA 1
ATOM 1057 C C . GLN A 1 146 ? 6.816 -14.253 -3.890 1.00 48.97 146 GLN A C 1
ATOM 1059 O O . GLN A 1 146 ? 7.543 -14.883 -4.655 1.00 48.97 146 GLN A O 1
ATOM 1064 N N . GLY A 1 147 ? 7.231 -13.110 -3.330 1.00 45.25 147 GLY A N 1
ATOM 1065 C CA . GLY A 1 147 ? 8.517 -12.472 -3.657 1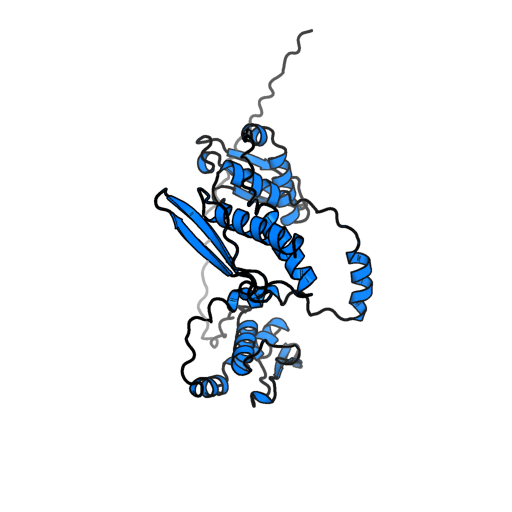.00 45.25 147 GLY A CA 1
ATOM 1066 C C . GLY A 1 147 ? 9.770 -13.086 -3.008 1.00 45.25 147 GLY A C 1
ATOM 1067 O O . GLY A 1 147 ? 10.865 -12.897 -3.531 1.00 45.25 147 GLY A O 1
ATOM 1068 N N . ASP A 1 148 ? 9.643 -13.836 -1.906 1.00 47.19 148 ASP A N 1
ATOM 1069 C CA . ASP A 1 148 ? 10.802 -14.178 -1.052 1.00 47.19 148 ASP A CA 1
ATOM 1070 C C . ASP A 1 148 ? 11.221 -15.665 -1.046 1.00 47.19 148 ASP A C 1
ATOM 1072 O O . ASP A 1 148 ? 12.238 -16.021 -0.449 1.00 47.19 148 ASP A O 1
ATOM 1076 N N . ALA A 1 149 ? 10.493 -16.565 -1.715 1.00 49.53 149 ALA A N 1
ATOM 1077 C CA . ALA A 1 149 ? 10.619 -18.008 -1.447 1.00 49.53 149 ALA A CA 1
ATOM 1078 C C . ALA A 1 149 ? 11.519 -18.830 -2.403 1.00 49.53 149 ALA A C 1
ATOM 1080 O O . ALA A 1 149 ? 11.611 -20.047 -2.242 1.00 49.53 149 ALA A O 1
ATOM 1081 N N . PHE A 1 150 ? 12.209 -18.228 -3.382 1.00 51.75 150 PHE A N 1
ATOM 1082 C CA . PHE A 1 150 ? 12.932 -18.991 -4.423 1.00 51.75 150 PHE A CA 1
ATOM 1083 C C . PHE A 1 150 ? 14.412 -18.615 -4.602 1.00 51.75 150 PHE A C 1
ATOM 1085 O O . PHE A 1 150 ? 14.867 -18.312 -5.703 1.00 51.75 150 PHE A O 1
ATOM 1092 N N . GLN A 1 151 ? 15.210 -18.700 -3.532 1.00 48.00 151 GLN A N 1
ATOM 1093 C CA . GLN A 1 151 ? 16.676 -18.667 -3.652 1.00 48.00 151 GLN A CA 1
ATOM 1094 C C . GLN A 1 151 ? 17.348 -19.870 -2.990 1.00 48.00 151 GLN A C 1
ATOM 1096 O O . GLN A 1 151 ? 17.018 -20.261 -1.872 1.00 48.00 151 GLN A O 1
ATOM 1101 N N . LYS A 1 152 ? 18.289 -20.476 -3.727 1.00 52.44 152 LYS A N 1
ATOM 1102 C CA . LYS A 1 152 ? 19.058 -21.666 -3.338 1.00 52.44 152 LYS A CA 1
ATOM 1103 C C . LYS A 1 152 ? 19.815 -21.423 -2.014 1.00 52.44 152 LYS A C 1
ATOM 1105 O O . LYS A 1 152 ? 20.420 -20.360 -1.859 1.00 52.44 152 LYS A O 1
ATOM 1110 N N . PRO A 1 153 ? 19.872 -22.403 -1.090 1.00 52.59 153 PRO A N 1
ATOM 1111 C CA . PRO A 1 153 ? 20.479 -22.227 0.235 1.00 52.59 153 PRO A CA 1
ATOM 1112 C C . PRO A 1 153 ? 21.982 -21.890 0.202 1.00 52.59 153 PRO A C 1
ATOM 1114 O O . PRO A 1 153 ? 22.460 -21.188 1.088 1.00 52.59 153 PRO A O 1
ATOM 1117 N N . ALA A 1 154 ? 22.713 -22.279 -0.850 1.00 53.59 154 ALA A N 1
ATOM 1118 C CA . ALA A 1 154 ? 24.137 -21.955 -1.001 1.00 53.59 154 ALA A CA 1
ATOM 1119 C C . ALA A 1 154 ? 24.414 -20.483 -1.386 1.00 53.59 154 ALA A C 1
ATOM 1121 O O . ALA A 1 154 ? 25.453 -19.942 -1.028 1.00 53.59 154 ALA A O 1
ATOM 1122 N N . GLN A 1 155 ? 23.471 -19.797 -2.045 1.00 54.66 155 GLN A N 1
ATOM 1123 C CA . GLN A 1 155 ? 23.582 -18.356 -2.336 1.00 54.66 155 GLN A CA 1
ATOM 1124 C C . GLN A 1 155 ? 23.056 -17.478 -1.190 1.00 54.66 155 GLN A C 1
ATOM 1126 O O . GLN A 1 155 ? 23.320 -16.277 -1.160 1.00 54.66 155 GLN A O 1
ATOM 1131 N N . ARG A 1 156 ? 22.344 -18.068 -0.220 1.00 56.12 156 ARG A N 1
ATOM 1132 C CA . ARG A 1 156 ? 21.759 -17.350 0.918 1.00 56.12 156 ARG A CA 1
ATOM 1133 C C . ARG A 1 156 ? 22.833 -16.801 1.862 1.00 56.12 156 ARG A C 1
ATOM 1135 O O . ARG A 1 156 ? 22.761 -15.628 2.195 1.00 56.12 156 ARG A O 1
ATOM 1142 N N . LYS A 1 157 ? 23.883 -17.572 2.179 1.00 55.94 157 LYS A N 1
ATOM 1143 C CA . LYS A 1 157 ? 24.957 -17.123 3.093 1.00 55.94 157 LYS A CA 1
ATOM 1144 C C . LYS A 1 157 ? 25.824 -15.983 2.535 1.00 55.94 157 LYS A C 1
ATOM 1146 O O . LYS A 1 157 ? 26.184 -15.086 3.285 1.00 55.94 157 LYS A O 1
ATOM 1151 N N . ALA A 1 158 ? 26.099 -15.957 1.228 1.00 56.97 158 ALA A N 1
ATOM 1152 C CA . ALA A 1 158 ? 26.823 -14.840 0.605 1.00 56.97 158 ALA A CA 1
ATOM 1153 C C . ALA A 1 158 ? 25.954 -13.572 0.484 1.00 56.97 158 ALA A C 1
ATOM 1155 O O . ALA A 1 158 ? 26.444 -12.455 0.627 1.00 56.97 158 ALA A O 1
ATOM 1156 N N . ARG A 1 159 ? 24.641 -13.734 0.268 1.00 54.12 159 ARG A N 1
ATOM 1157 C CA . ARG A 1 159 ? 23.694 -12.615 0.163 1.00 54.12 159 ARG A CA 1
ATOM 1158 C C . ARG A 1 159 ? 23.308 -12.036 1.527 1.00 54.12 159 ARG A C 1
ATOM 1160 O O . ARG A 1 159 ? 23.015 -10.852 1.607 1.00 54.12 159 ARG A O 1
ATOM 1167 N N . GLU A 1 160 ? 23.339 -12.832 2.592 1.00 55.94 160 GLU A N 1
ATOM 1168 C CA . GLU A 1 160 ? 23.051 -12.393 3.965 1.00 55.94 160 GLU A CA 1
ATOM 1169 C C . GLU A 1 160 ? 24.199 -11.553 4.553 1.00 55.94 160 GLU A C 1
ATOM 1171 O O . GLU A 1 160 ? 23.935 -10.549 5.209 1.00 55.94 160 GLU A O 1
ATOM 1176 N N . ALA A 1 161 ? 25.455 -11.850 4.191 1.00 54.91 161 ALA A N 1
ATOM 1177 C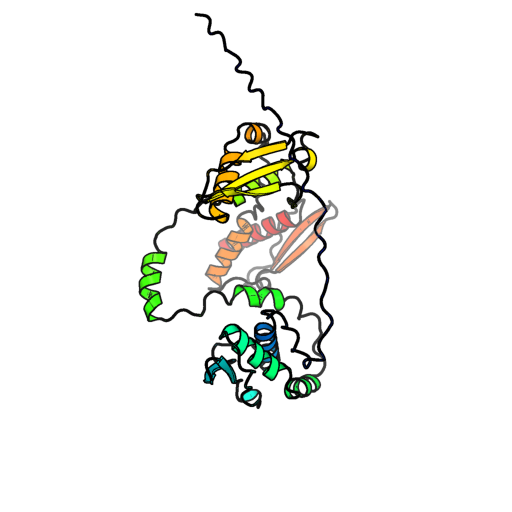 CA . ALA A 1 161 ? 26.606 -10.997 4.512 1.00 54.91 161 ALA A CA 1
ATOM 1178 C C . ALA A 1 161 ? 26.576 -9.637 3.778 1.00 54.91 161 ALA A C 1
ATOM 1180 O O . ALA A 1 161 ? 27.003 -8.630 4.334 1.00 54.91 161 ALA A O 1
ATOM 1181 N N . ALA A 1 162 ? 26.006 -9.573 2.567 1.00 53.66 162 ALA A N 1
ATOM 1182 C CA . ALA A 1 162 ? 25.795 -8.316 1.837 1.00 53.66 162 ALA A CA 1
ATOM 1183 C C . ALA A 1 162 ? 24.520 -7.555 2.263 1.00 53.66 162 ALA A C 1
ATOM 1185 O O . ALA A 1 162 ? 24.400 -6.358 2.014 1.00 53.66 162 ALA A O 1
ATOM 1186 N N . ARG A 1 163 ? 23.554 -8.226 2.908 1.00 52.06 163 ARG A N 1
ATOM 1187 C CA . ARG A 1 163 ? 22.262 -7.635 3.309 1.00 52.06 163 ARG A CA 1
ATOM 1188 C C . ARG A 1 163 ? 22.338 -6.836 4.612 1.00 52.06 163 ARG A C 1
ATOM 1190 O O . ARG A 1 163 ? 21.403 -6.100 4.904 1.00 52.06 163 ARG A O 1
ATOM 1197 N N . ASN A 1 164 ? 23.437 -6.950 5.359 1.00 48.00 164 ASN A N 1
ATOM 1198 C CA . ASN A 1 164 ? 23.676 -6.154 6.564 1.00 48.00 164 ASN A CA 1
ATOM 1199 C C . ASN A 1 164 ? 24.618 -4.961 6.333 1.00 48.00 164 ASN A C 1
ATOM 1201 O O . ASN A 1 164 ? 25.069 -4.333 7.289 1.00 48.00 164 ASN A O 1
ATOM 1205 N N . VAL A 1 165 ? 24.893 -4.606 5.071 1.00 48.59 165 VAL A N 1
ATOM 1206 C CA . VAL A 1 165 ? 25.277 -3.227 4.775 1.00 48.59 165 VAL A CA 1
ATOM 1207 C C . VAL A 1 165 ? 24.026 -2.413 5.051 1.00 48.59 165 VAL A C 1
ATOM 1209 O O . VAL A 1 165 ? 23.036 -2.532 4.329 1.00 48.59 165 VAL A O 1
ATOM 1212 N N . LYS A 1 166 ? 24.051 -1.652 6.145 1.00 44.47 166 LYS A N 1
ATOM 1213 C CA . LYS A 1 166 ? 23.094 -0.596 6.454 1.00 44.47 166 LYS A CA 1
ATOM 1214 C C . LYS A 1 166 ? 23.081 0.343 5.246 1.00 44.47 166 LYS A C 1
ATOM 1216 O O . LYS A 1 166 ? 23.882 1.266 5.166 1.00 44.47 166 LYS A O 1
ATOM 1221 N N . MET A 1 167 ? 22.256 0.025 4.245 1.00 44.41 167 MET A N 1
ATOM 1222 C CA . MET A 1 167 ? 21.946 0.941 3.165 1.00 44.41 167 MET A CA 1
ATOM 1223 C C . MET A 1 167 ? 21.279 2.103 3.871 1.00 44.41 167 MET A C 1
ATOM 1225 O O . MET A 1 167 ? 20.140 1.978 4.326 1.00 44.41 167 MET A O 1
ATOM 1229 N N . GLU A 1 168 ? 22.032 3.190 4.023 1.00 53.06 168 GLU A N 1
ATOM 1230 C CA . GLU A 1 168 ? 21.462 4.502 4.274 1.00 53.06 168 GLU A CA 1
ATOM 1231 C C . GLU A 1 168 ? 20.221 4.608 3.385 1.00 53.06 168 GLU A C 1
ATOM 1233 O O . GLU A 1 168 ? 20.316 4.262 2.197 1.00 53.06 168 GLU A O 1
ATOM 1238 N N . PRO A 1 169 ? 19.044 4.922 3.956 1.00 55.03 169 PRO A N 1
ATOM 1239 C CA . PRO A 1 169 ? 17.801 4.956 3.209 1.00 55.03 169 PRO A CA 1
ATOM 1240 C C . PRO A 1 169 ? 18.045 5.847 2.001 1.00 55.03 169 PRO A C 1
ATOM 1242 O O . PRO A 1 169 ? 18.220 7.053 2.135 1.00 55.03 169 PRO A O 1
ATOM 1245 N N . THR A 1 170 ? 18.155 5.225 0.827 1.00 67.69 170 THR A N 1
ATOM 1246 C CA . THR A 1 170 ? 18.443 5.934 -0.411 1.00 67.69 170 THR A CA 1
ATOM 1247 C C . THR A 1 170 ? 17.190 6.725 -0.692 1.00 67.69 170 THR A C 1
ATOM 1249 O O . THR A 1 170 ? 16.170 6.193 -1.133 1.00 67.69 170 THR A O 1
ATOM 1252 N N . GLU A 1 171 ? 17.235 7.983 -0.279 1.00 81.38 171 GLU A N 1
ATOM 1253 C CA . GLU A 1 171 ? 16.114 8.889 -0.345 1.00 81.38 171 GLU A CA 1
ATOM 1254 C C . GLU A 1 171 ? 15.668 8.946 -1.797 1.00 81.38 171 GLU A C 1
ATOM 1256 O O . GLU A 1 171 ? 16.414 9.372 -2.670 1.00 81.38 171 GLU A O 1
ATOM 1261 N N . ASN A 1 172 ? 14.470 8.441 -2.077 1.00 94.12 172 ASN A N 1
ATOM 1262 C CA . ASN A 1 172 ? 13.940 8.432 -3.427 1.00 94.12 172 ASN A CA 1
ATOM 1263 C C . ASN A 1 172 ? 13.430 9.850 -3.737 1.00 94.12 172 ASN A C 1
ATOM 1265 O O . ASN A 1 172 ?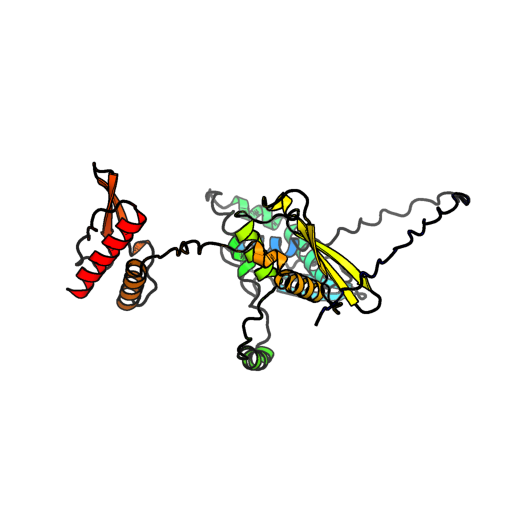 12.354 10.208 -3.240 1.00 94.12 172 ASN A O 1
ATOM 1269 N N . PRO A 1 173 ? 14.147 10.669 -4.535 1.00 95.62 173 PRO A N 1
ATOM 1270 C CA . PRO A 1 173 ? 13.778 12.068 -4.743 1.00 95.62 173 PRO A CA 1
ATOM 1271 C C . PRO A 1 173 ? 12.433 12.188 -5.460 1.00 95.62 173 PRO A C 1
ATOM 1273 O O . PRO A 1 173 ? 11.681 13.119 -5.205 1.00 95.62 173 PRO A O 1
ATOM 1276 N N . VAL A 1 174 ? 12.067 11.197 -6.282 1.00 96.38 174 VAL A N 1
ATOM 1277 C CA . VAL A 1 174 ? 10.745 11.127 -6.920 1.00 96.38 174 VAL A CA 1
ATOM 1278 C C . VAL A 1 174 ? 9.643 10.977 -5.868 1.00 96.38 174 VAL A C 1
ATOM 1280 O O . VAL A 1 174 ? 8.596 11.609 -5.975 1.00 96.38 174 VAL A O 1
ATOM 1283 N N . GLY A 1 175 ? 9.884 10.162 -4.836 1.00 94.94 175 GLY A N 1
ATOM 1284 C CA . GLY A 1 175 ? 8.961 9.990 -3.714 1.00 94.94 175 GLY A CA 1
ATOM 1285 C C . GLY A 1 175 ? 8.816 11.270 -2.891 1.00 94.94 175 GLY A C 1
ATOM 1286 O O . GLY A 1 175 ? 7.693 11.699 -2.643 1.00 94.94 175 GLY A O 1
ATOM 1287 N N . LYS A 1 176 ? 9.940 11.918 -2.553 1.00 94.06 176 LYS A N 1
ATOM 1288 C CA . LYS A 1 176 ? 9.960 13.202 -1.830 1.00 94.06 176 LYS A CA 1
ATOM 1289 C C . LYS A 1 176 ? 9.263 14.324 -2.598 1.00 94.06 176 LYS A C 1
ATOM 1291 O O . LYS A 1 176 ? 8.522 15.106 -2.010 1.00 94.06 176 LYS A O 1
ATOM 1296 N N . LEU A 1 177 ? 9.478 14.394 -3.910 1.00 95.69 177 LEU A N 1
ATOM 1297 C CA . LEU A 1 177 ? 8.796 15.347 -4.779 1.00 95.69 177 LEU A CA 1
ATOM 1298 C C . LEU A 1 177 ? 7.283 15.113 -4.765 1.00 95.69 177 LEU A C 1
ATOM 1300 O O . LEU A 1 177 ? 6.526 16.053 -4.557 1.00 95.69 177 LEU A O 1
ATOM 1304 N N . ASN A 1 178 ? 6.843 13.863 -4.929 1.00 94.75 178 ASN A N 1
ATOM 1305 C CA . ASN A 1 178 ? 5.426 13.506 -4.888 1.00 94.75 178 ASN A CA 1
ATOM 1306 C C . ASN A 1 178 ? 4.789 13.840 -3.528 1.00 94.75 178 ASN A C 1
ATOM 1308 O O . ASN A 1 178 ? 3.688 14.380 -3.482 1.00 94.75 178 ASN A O 1
ATOM 1312 N N . GLU A 1 179 ? 5.490 13.571 -2.426 1.00 92.50 179 GLU A N 1
ATOM 1313 C CA . GLU A 1 179 ? 5.053 13.945 -1.079 1.00 92.50 179 GLU A CA 1
ATOM 1314 C C . GLU A 1 179 ? 4.880 15.465 -0.950 1.00 92.50 179 GLU A C 1
ATOM 1316 O O . GLU A 1 179 ? 3.798 15.921 -0.574 1.00 92.50 179 GLU A O 1
ATOM 1321 N N . ARG A 1 180 ? 5.880 16.259 -1.358 1.00 92.00 180 ARG A N 1
ATOM 1322 C CA . ARG A 1 180 ? 5.810 17.730 -1.321 1.00 92.00 180 ARG A CA 1
ATOM 1323 C C . ARG A 1 180 ? 4.681 18.288 -2.181 1.00 92.00 180 ARG A C 1
ATOM 1325 O O . ARG A 1 180 ? 3.886 19.087 -1.698 1.00 92.00 180 ARG A O 1
ATOM 1332 N N . LEU A 1 181 ? 4.564 17.835 -3.424 1.00 93.44 181 LEU A N 1
ATOM 1333 C CA . LEU A 1 181 ? 3.507 18.282 -4.328 1.00 93.44 181 LEU A CA 1
ATOM 1334 C C . LEU A 1 181 ? 2.116 17.890 -3.811 1.00 93.44 181 LEU A C 1
ATOM 1336 O O . LEU A 1 181 ? 1.191 18.694 -3.877 1.00 93.44 181 LEU A O 1
ATOM 1340 N N . SER A 1 182 ? 1.964 16.699 -3.222 1.00 92.88 182 SER A N 1
ATOM 1341 C CA . SER A 1 182 ? 0.699 16.282 -2.603 1.00 92.88 182 SER A CA 1
ATOM 1342 C C . SER A 1 182 ? 0.339 17.117 -1.369 1.00 92.88 182 SER A C 1
ATOM 1344 O O . SER A 1 182 ? -0.837 17.405 -1.137 1.00 92.88 182 SER A O 1
ATOM 1346 N N . ALA A 1 183 ? 1.342 17.557 -0.601 1.00 90.06 183 ALA A N 1
ATOM 1347 C CA . ALA A 1 183 ? 1.147 18.441 0.542 1.00 90.06 183 ALA A CA 1
ATOM 1348 C C . ALA A 1 183 ? 0.667 19.833 0.105 1.00 90.06 183 ALA A C 1
ATOM 1350 O O . ALA A 1 183 ? -0.243 20.380 0.732 1.00 90.06 183 ALA A O 1
ATOM 1351 N N . ILE A 1 184 ? 1.225 20.356 -0.992 1.00 89.81 184 ILE A N 1
ATOM 1352 C CA . ILE A 1 184 ? 0.827 21.631 -1.603 1.00 89.81 184 ILE A CA 1
ATOM 1353 C C . ILE A 1 184 ? -0.596 21.530 -2.177 1.00 89.81 184 ILE A C 1
ATOM 1355 O O . ILE A 1 184 ? -1.463 22.315 -1.805 1.00 89.81 184 ILE A O 1
ATOM 1359 N N . ALA A 1 185 ? -0.875 20.505 -2.992 1.00 90.94 185 ALA A N 1
ATOM 1360 C CA . ALA A 1 185 ? -2.171 20.315 -3.654 1.00 90.94 185 ALA A CA 1
ATOM 1361 C C . ALA A 1 185 ? -3.315 19.944 -2.693 1.00 90.94 185 ALA A C 1
ATOM 1363 O O . ALA A 1 185 ? -4.488 20.051 -3.045 1.00 90.94 185 ALA A O 1
ATOM 1364 N N . ARG A 1 186 ? -2.991 19.425 -1.498 1.00 88.19 186 ARG A N 1
ATOM 1365 C CA . ARG A 1 186 ? -3.948 18.882 -0.512 1.00 88.19 186 ARG A CA 1
ATOM 1366 C C . ARG A 1 186 ? -4.870 17.788 -1.078 1.00 88.19 186 ARG A C 1
ATOM 1368 O O . ARG A 1 186 ? -5.943 17.543 -0.530 1.00 88.19 186 ARG A O 1
ATOM 1375 N N . ARG A 1 187 ? -4.446 17.109 -2.147 1.00 90.06 187 ARG A N 1
ATOM 1376 C CA . ARG A 1 187 ? -5.160 16.010 -2.812 1.00 90.06 187 ARG A CA 1
ATOM 1377 C C . ARG A 1 187 ? -4.180 14.976 -3.359 1.00 90.06 187 ARG A C 1
ATOM 1379 O O . ARG A 1 187 ? -2.975 15.211 -3.418 1.00 90.06 187 ARG A O 1
ATOM 1386 N N . THR A 1 188 ? -4.698 13.822 -3.773 1.00 89.38 188 THR A N 1
ATOM 1387 C CA . THR A 1 188 ? -3.906 12.826 -4.503 1.00 89.38 188 THR A CA 1
ATOM 1388 C C . THR A 1 188 ? -3.500 13.389 -5.862 1.00 89.38 188 THR A C 1
ATOM 1390 O O . THR A 1 188 ? -4.371 13.807 -6.630 1.00 89.38 188 THR A O 1
ATOM 1393 N N . LEU A 1 189 ? -2.197 13.391 -6.151 1.00 93.44 189 LEU A N 1
ATOM 1394 C CA . LEU A 1 189 ? -1.684 13.828 -7.447 1.00 93.44 189 LEU A CA 1
ATOM 1395 C C . LEU A 1 189 ? -2.138 12.880 -8.558 1.00 93.44 189 LEU A C 1
ATOM 1397 O O . LEU A 1 189 ? -2.168 11.657 -8.404 1.00 93.44 189 LEU A O 1
ATOM 1401 N N . THR A 1 190 ? -2.476 13.473 -9.687 1.00 93.50 190 THR A N 1
ATOM 1402 C CA . THR A 1 190 ? -2.876 12.830 -10.932 1.00 93.50 190 THR A CA 1
ATOM 1403 C C . THR A 1 190 ? -1.766 12.982 -11.972 1.00 93.50 190 THR A C 1
ATOM 1405 O O . THR A 1 190 ? -0.820 13.745 -11.787 1.00 93.50 190 THR A O 1
ATOM 1408 N N . GLN A 1 191 ? -1.873 12.268 -13.096 1.00 90.88 191 GLN A N 1
ATOM 1409 C CA . GLN A 1 191 ? -0.899 12.392 -14.192 1.00 90.88 191 GLN A CA 1
ATOM 1410 C C . GLN A 1 191 ? -0.895 13.781 -14.855 1.00 90.88 191 GLN A C 1
ATOM 1412 O O . GLN A 1 191 ? 0.067 14.109 -15.540 1.00 90.88 191 GLN A O 1
ATOM 1417 N N . GLN A 1 192 ? -1.944 14.587 -14.655 1.00 92.38 192 GLN A N 1
ATOM 1418 C CA . GLN A 1 192 ? -2.012 15.957 -15.172 1.00 92.38 192 GLN A CA 1
ATOM 1419 C C . GLN A 1 192 ? -1.177 16.933 -14.332 1.00 92.38 192 GLN A C 1
ATOM 1421 O O . GLN A 1 192 ? -0.694 17.926 -14.859 1.00 92.38 192 GLN A O 1
ATOM 1426 N N . ASP A 1 193 ? -0.960 16.623 -13.051 1.00 94.81 193 ASP A N 1
ATOM 1427 C CA . ASP A 1 193 ? -0.259 17.515 -12.120 1.00 94.81 193 ASP A CA 1
ATOM 1428 C C . ASP A 1 193 ? 1.259 17.477 -12.319 1.00 94.81 193 ASP A C 1
ATOM 1430 O O . ASP A 1 193 ? 1.955 18.470 -12.109 1.00 94.81 193 ASP A O 1
ATOM 1434 N N . VAL A 1 194 ? 1.782 16.309 -12.710 1.00 96.38 194 VAL A N 1
ATOM 1435 C CA . VAL A 1 194 ? 3.215 16.073 -12.894 1.00 96.38 194 VAL A CA 1
ATOM 1436 C C . VAL A 1 194 ? 3.443 15.288 -14.173 1.00 96.38 194 VAL A C 1
ATOM 1438 O O . VAL A 1 194 ? 3.062 14.121 -14.286 1.00 96.38 194 VAL A O 1
ATOM 1441 N N . SER A 1 195 ? 4.139 15.913 -15.113 1.00 96.50 195 SER A N 1
ATOM 1442 C CA . SER A 1 195 ? 4.509 15.319 -16.394 1.00 96.50 195 SER A CA 1
ATOM 1443 C C . SER A 1 195 ? 6.023 15.122 -16.469 1.00 96.50 195 SER A C 1
ATOM 1445 O O . SER A 1 195 ? 6.805 15.963 -16.028 1.00 96.50 195 SER A O 1
ATOM 1447 N N . TYR A 1 196 ? 6.442 13.969 -16.994 1.00 97.69 196 TYR A N 1
ATOM 1448 C CA . TYR A 1 196 ? 7.851 13.625 -17.194 1.00 97.69 196 TYR A CA 1
ATOM 1449 C C . TYR A 1 196 ? 8.100 13.431 -18.685 1.00 97.69 196 TYR A C 1
ATOM 1451 O O . TYR A 1 196 ? 7.639 12.447 -19.265 1.00 97.69 196 TYR A O 1
ATOM 1459 N N . ASN A 1 197 ? 8.855 14.342 -19.286 1.00 97.75 197 ASN A N 1
ATOM 1460 C CA . ASN A 1 197 ? 9.250 14.266 -20.684 1.00 97.75 197 ASN A CA 1
ATOM 1461 C C . ASN A 1 197 ? 10.662 13.690 -20.778 1.00 97.75 197 ASN A C 1
ATOM 1463 O O . ASN A 1 197 ? 11.584 14.176 -20.126 1.00 97.75 197 ASN A O 1
ATOM 1467 N N . PHE A 1 198 ? 10.825 12.623 -21.559 1.00 97.88 198 PHE A N 1
ATOM 1468 C CA . PHE A 1 198 ? 12.114 11.967 -21.764 1.00 97.88 198 PHE A CA 1
ATOM 1469 C C . PHE A 1 198 ? 12.645 12.290 -23.153 1.00 97.88 198 PHE A C 1
ATOM 1471 O O . PHE A 1 198 ? 11.973 12.025 -24.148 1.00 97.88 198 PHE A O 1
ATOM 1478 N N . THR A 1 199 ? 13.876 12.779 -23.218 1.00 97.38 199 THR A N 1
ATOM 1479 C CA . THR A 1 199 ? 14.610 12.991 -24.464 1.00 97.38 199 THR A CA 1
ATOM 1480 C C . THR A 1 199 ? 15.772 12.002 -24.524 1.00 97.38 199 THR A C 1
ATOM 1482 O O . THR A 1 199 ? 16.601 11.913 -23.617 1.00 97.38 199 THR A O 1
ATOM 1485 N N . ALA A 1 200 ? 15.796 11.175 -25.571 1.00 96.75 200 ALA A N 1
ATOM 1486 C CA . ALA A 1 200 ? 16.883 10.229 -25.798 1.00 96.75 200 ALA A CA 1
ATOM 1487 C C . ALA A 1 200 ? 18.029 10.954 -26.515 1.00 96.75 200 ALA A C 1
ATOM 1489 O O . ALA A 1 200 ? 17.869 11.392 -27.653 1.00 96.75 200 ALA A O 1
ATOM 1490 N N . GLY A 1 201 ? 19.164 11.105 -25.838 1.00 93.62 201 GLY A N 1
ATOM 1491 C CA . GLY A 1 201 ? 20.403 11.618 -26.412 1.00 93.62 201 GLY A CA 1
ATOM 1492 C C . GLY A 1 201 ? 21.335 10.486 -26.846 1.00 93.62 201 GLY A C 1
ATOM 1493 O O . GLY A 1 201 ? 21.142 9.326 -26.484 1.00 93.62 201 GLY A O 1
ATOM 1494 N N . GLN A 1 202 ? 22.394 10.827 -27.585 1.00 94.56 202 GLN A N 1
ATOM 1495 C CA . GLN A 1 202 ? 23.410 9.856 -28.024 1.00 94.56 202 GLN A CA 1
ATOM 1496 C C . GLN A 1 202 ? 24.127 9.161 -26.851 1.00 94.56 202 GLN A C 1
ATOM 1498 O O . GLN A 1 202 ? 24.566 8.024 -26.988 1.00 94.56 202 GLN A O 1
ATOM 1503 N N . TYR A 1 203 ? 24.212 9.830 -25.697 1.00 93.38 203 TYR A N 1
ATOM 1504 C CA . TYR A 1 203 ? 24.972 9.373 -24.527 1.00 93.38 203 TYR A CA 1
ATOM 1505 C C . TYR A 1 203 ? 24.099 8.981 -23.326 1.00 93.38 203 TYR A C 1
ATOM 1507 O O . TYR A 1 203 ? 24.625 8.698 -22.253 1.00 93.38 203 TYR A O 1
ATOM 1515 N N . GLY A 1 204 ? 22.772 8.959 -23.478 1.00 96.06 204 GLY A N 1
ATOM 1516 C CA . GLY A 1 204 ? 21.867 8.583 -22.394 1.00 96.06 204 GLY A CA 1
ATOM 1517 C C . GLY A 1 204 ? 20.479 9.200 -22.511 1.00 96.06 204 GLY A C 1
ATOM 1518 O O . GLY A 1 204 ? 20.073 9.701 -23.557 1.00 96.06 204 GLY A O 1
ATOM 1519 N N . PHE A 1 205 ? 19.737 9.153 -21.412 1.00 97.88 205 PHE A N 1
ATOM 1520 C CA . PHE A 1 205 ? 18.396 9.710 -21.300 1.00 97.88 205 PHE A CA 1
ATOM 1521 C C . PHE A 1 205 ? 18.455 10.996 -20.481 1.00 97.88 205 PHE A C 1
ATOM 1523 O O . PHE A 1 205 ? 18.936 10.979 -19.350 1.00 97.88 205 PHE A O 1
ATOM 1530 N N . ALA A 1 206 ? 17.933 12.087 -21.029 1.00 97.38 206 ALA A N 1
ATOM 1531 C CA . ALA A 1 206 ? 17.608 13.281 -20.266 1.00 97.38 206 ALA A CA 1
ATOM 1532 C C . ALA A 1 206 ? 16.114 13.262 -19.919 1.00 97.38 206 ALA A C 1
ATOM 1534 O O . ALA A 1 206 ? 15.284 12.728 -20.665 1.00 97.38 206 ALA A O 1
ATOM 1535 N N . CYS A 1 207 ? 15.768 13.795 -18.751 1.00 98.25 207 CYS A N 1
ATOM 1536 C CA . CYS A 1 207 ? 14.386 13.904 -18.308 1.00 98.25 207 CYS A CA 1
ATOM 1537 C C . CYS A 1 207 ? 14.109 15.328 -17.834 1.00 98.25 207 CYS A C 1
ATOM 1539 O O . CYS A 1 207 ? 14.862 15.887 -17.036 1.00 98.25 207 CYS A O 1
ATOM 1541 N N . THR A 1 208 ? 13.007 15.893 -18.312 1.00 98.00 208 THR A N 1
ATOM 1542 C CA . THR A 1 208 ? 12.467 17.166 -17.845 1.00 98.00 208 THR A CA 1
ATOM 1543 C C . THR A 1 208 ? 11.165 16.883 -17.116 1.00 98.00 208 THR A C 1
ATOM 1545 O O . THR A 1 208 ? 10.280 16.212 -17.652 1.00 98.00 208 THR A O 1
ATOM 1548 N N . VAL A 1 209 ? 11.060 17.361 -15.880 1.00 98.00 209 VAL A N 1
ATOM 1549 C CA . VAL A 1 209 ? 9.827 17.309 -15.096 1.00 98.00 209 VAL A CA 1
ATOM 1550 C C . VAL A 1 209 ? 9.142 18.666 -15.174 1.00 98.00 209 VAL A C 1
ATOM 1552 O O . VAL A 1 209 ? 9.780 19.694 -14.955 1.00 98.00 209 VAL A O 1
ATOM 1555 N N . SER A 1 210 ? 7.853 18.658 -15.497 1.00 96.88 210 SER A N 1
ATOM 1556 C CA . SER A 1 210 ? 7.002 19.844 -15.560 1.00 96.88 210 SER A CA 1
ATOM 1557 C C . SER A 1 210 ? 5.809 19.682 -14.625 1.00 96.88 210 SER A C 1
ATOM 1559 O O . SER A 1 210 ? 5.109 18.664 -14.655 1.00 96.88 210 SER A O 1
ATOM 1561 N N . VAL A 1 211 ? 5.605 20.688 -13.780 1.00 96.50 211 VAL A N 1
ATOM 1562 C CA . VAL A 1 211 ? 4.522 20.776 -12.802 1.00 96.50 211 VAL A CA 1
ATOM 1563 C C . VAL A 1 211 ? 3.670 21.990 -13.139 1.00 96.50 211 VAL A C 1
ATOM 1565 O O . VAL A 1 211 ? 4.176 23.111 -13.216 1.00 96.50 211 VAL A O 1
ATOM 1568 N N . ASP A 1 212 ? 2.379 21.753 -13.343 1.00 94.12 212 ASP A N 1
ATOM 1569 C CA . ASP A 1 212 ? 1.411 22.807 -13.623 1.00 94.12 212 ASP A CA 1
ATOM 1570 C C . ASP A 1 212 ? 0.876 23.393 -12.308 1.00 94.12 212 ASP A C 1
ATOM 1572 O O . ASP A 1 212 ? 0.188 22.713 -11.541 1.00 94.12 212 ASP A O 1
ATOM 1576 N N . GLN A 1 213 ? 1.192 24.661 -12.026 1.00 91.75 213 GLN A N 1
ATOM 1577 C CA . GLN A 1 213 ? 0.693 25.332 -10.823 1.00 91.75 213 GLN A CA 1
ATOM 1578 C C . GLN A 1 213 ? -0.822 25.559 -10.857 1.00 91.75 213 GLN A C 1
ATOM 1580 O O . GLN A 1 213 ? -1.449 25.589 -9.792 1.00 91.75 213 GLN A O 1
ATOM 1585 N N . ALA A 1 214 ? -1.422 25.660 -12.049 1.00 91.56 214 ALA A N 1
ATOM 1586 C CA . ALA A 1 214 ? -2.866 25.798 -12.196 1.00 91.56 214 ALA A CA 1
ATOM 1587 C C . ALA A 1 214 ? -3.564 24.533 -11.693 1.00 91.56 214 ALA A C 1
ATOM 1589 O O . ALA A 1 214 ? -4.531 24.602 -10.933 1.00 91.56 214 ALA A O 1
ATOM 1590 N N . ALA A 1 215 ? -3.015 23.369 -12.049 1.00 89.81 215 ALA A N 1
ATOM 1591 C CA . ALA A 1 215 ? -3.501 22.084 -11.576 1.00 89.81 215 ALA A CA 1
ATOM 1592 C C . ALA A 1 215 ? -3.344 21.950 -10.049 1.00 89.81 215 ALA A C 1
ATOM 1594 O O . ALA A 1 215 ? -4.239 21.440 -9.372 1.00 89.81 215 ALA A O 1
ATOM 1595 N N . LEU A 1 216 ? -2.260 22.474 -9.465 1.00 88.56 216 LEU A N 1
ATOM 1596 C CA . LEU A 1 216 ? -2.061 22.499 -8.008 1.00 88.56 216 LEU A CA 1
ATOM 1597 C C . LEU A 1 216 ? -2.975 23.488 -7.260 1.00 88.56 216 LEU A C 1
ATOM 1599 O O . LEU A 1 216 ? -3.044 23.414 -6.034 1.00 88.56 216 LEU A O 1
ATOM 1603 N N . GLY A 1 217 ? -3.687 24.371 -7.965 1.00 86.62 217 GLY A N 1
ATOM 1604 C CA . GLY A 1 217 ? -4.566 25.378 -7.367 1.00 86.62 217 GLY A CA 1
ATOM 1605 C C . GLY A 1 217 ? -3.817 26.537 -6.704 1.00 86.62 217 GLY A C 1
ATOM 1606 O O . GLY A 1 217 ? -4.348 27.124 -5.764 1.00 86.62 217 GLY A O 1
ATOM 1607 N N . ILE A 1 218 ? -2.589 26.824 -7.153 1.00 86.31 218 ILE A N 1
ATOM 1608 C CA . ILE A 1 218 ? -1.770 27.934 -6.647 1.00 86.31 218 ILE A CA 1
ATOM 1609 C C . ILE A 1 218 ? -2.039 29.175 -7.496 1.00 86.31 218 ILE A C 1
ATOM 1611 O O . ILE A 1 218 ? -2.740 30.071 -7.045 1.00 86.31 218 ILE A O 1
ATOM 1615 N N . ASP A 1 219 ? -1.553 29.173 -8.740 1.00 83.69 219 ASP A N 1
ATOM 1616 C CA . ASP A 1 219 ? -1.700 30.279 -9.681 1.00 83.69 219 ASP A CA 1
ATOM 1617 C C . ASP A 1 219 ? -1.928 29.746 -11.106 1.00 83.69 219 ASP A C 1
ATOM 1619 O O . ASP A 1 219 ? -1.191 28.869 -11.576 1.00 83.69 219 ASP A O 1
ATOM 1623 N N . PRO A 1 220 ? -2.946 30.246 -11.829 1.00 84.06 220 PRO A N 1
ATOM 1624 C CA . PRO A 1 220 ? -3.201 29.830 -13.197 1.00 84.06 220 PRO A CA 1
ATOM 1625 C C . PRO A 1 220 ? -2.117 30.369 -14.143 1.00 84.06 220 PRO A C 1
ATOM 1627 O O . PRO A 1 220 ? -1.957 31.577 -14.298 1.00 84.06 220 PRO A O 1
ATOM 1630 N N . GLY A 1 221 ? -1.407 29.468 -14.830 1.00 83.56 221 GLY A N 1
ATOM 1631 C CA . GLY A 1 221 ? -0.557 29.808 -15.979 1.00 83.56 221 GLY A CA 1
ATOM 1632 C C . GLY A 1 221 ? 0.955 29.806 -15.742 1.00 83.56 221 GLY A C 1
ATOM 1633 O O . GLY A 1 221 ? 1.697 30.135 -16.667 1.00 83.56 221 GLY A O 1
ATOM 1634 N N . HIS A 1 222 ? 1.437 29.412 -14.560 1.00 90.56 222 HIS A N 1
ATOM 1635 C CA . HIS A 1 222 ? 2.871 29.236 -14.326 1.00 90.56 222 HIS A CA 1
ATOM 1636 C C . HIS A 1 222 ? 3.253 27.749 -14.340 1.00 90.56 222 HIS A C 1
ATOM 1638 O O . HIS A 1 222 ? 2.793 26.957 -13.518 1.00 90.56 222 HIS A O 1
ATOM 1644 N N . LEU A 1 223 ? 4.111 27.359 -15.283 1.00 93.75 223 LEU A N 1
ATOM 1645 C CA . LEU A 1 223 ? 4.643 26.002 -15.383 1.00 93.75 223 LEU A CA 1
ATOM 1646 C C . LEU A 1 223 ? 6.037 25.969 -14.752 1.00 93.75 223 LEU A C 1
ATOM 1648 O O . LEU A 1 223 ? 6.970 26.580 -15.277 1.00 93.75 223 LEU A O 1
ATOM 1652 N N . ILE A 1 224 ? 6.203 25.241 -13.646 1.00 95.00 224 ILE A N 1
ATOM 1653 C CA . ILE A 1 224 ? 7.536 25.009 -13.083 1.00 95.00 224 ILE A CA 1
ATOM 1654 C C . ILE A 1 224 ? 8.141 23.820 -13.818 1.00 95.00 224 ILE A C 1
ATOM 1656 O O . ILE A 1 224 ? 7.595 22.717 -13.779 1.00 95.00 224 ILE A O 1
ATOM 1660 N N . GLN A 1 225 ? 9.281 24.030 -14.467 1.00 96.62 225 GLN A N 1
ATOM 1661 C CA . GLN A 1 225 ? 10.009 22.972 -15.156 1.00 96.62 225 GLN A CA 1
ATOM 1662 C C . GLN A 1 225 ? 11.460 22.906 -14.689 1.00 96.62 225 GLN A C 1
ATOM 1664 O O . GLN A 1 225 ? 12.111 23.934 -14.510 1.00 96.62 225 GLN A O 1
ATOM 1669 N N . ALA A 1 226 ? 11.968 21.688 -14.523 1.00 97.62 226 ALA A N 1
ATOM 1670 C CA . ALA A 1 226 ? 13.374 21.433 -14.239 1.00 97.62 226 ALA A CA 1
ATOM 1671 C C . ALA A 1 226 ? 13.864 20.242 -15.065 1.00 97.62 226 ALA A C 1
ATOM 1673 O O . ALA A 1 226 ? 13.185 19.218 -15.178 1.00 97.62 226 ALA A O 1
ATOM 1674 N N . ALA A 1 227 ? 15.050 20.381 -15.649 1.00 97.75 227 ALA A N 1
ATOM 1675 C CA . ALA A 1 227 ? 15.730 19.305 -16.355 1.00 97.75 227 ALA A CA 1
ATOM 1676 C C . ALA A 1 227 ? 16.790 18.687 -15.440 1.00 97.75 227 ALA A C 1
ATOM 1678 O O . ALA A 1 227 ? 17.542 19.408 -14.788 1.00 97.75 227 ALA A O 1
ATOM 1679 N N . GLY A 1 228 ? 16.820 17.357 -15.379 1.00 96.56 228 GLY A N 1
ATOM 1680 C CA . GLY A 1 228 ? 17.914 16.619 -14.752 1.00 96.56 228 GLY A CA 1
ATOM 1681 C C . GLY A 1 228 ? 19.071 16.402 -15.722 1.00 96.56 228 GLY A C 1
ATOM 1682 O O . GLY A 1 228 ? 18.904 16.538 -16.937 1.00 96.56 228 GLY A O 1
ATOM 1683 N N . ASP A 1 229 ? 20.223 16.012 -15.180 1.00 97.12 229 ASP A N 1
ATOM 1684 C CA . ASP A 1 229 ? 21.376 15.609 -15.982 1.00 97.12 229 ASP A CA 1
ATOM 1685 C C . ASP A 1 229 ? 21.079 14.360 -16.836 1.00 97.12 229 ASP A C 1
ATOM 1687 O O . ASP A 1 229 ? 20.101 13.627 -16.640 1.00 97.12 229 ASP A O 1
ATOM 1691 N N . VAL A 1 230 ? 21.932 14.127 -17.835 1.00 97.38 230 VAL A N 1
ATOM 1692 C CA . VAL A 1 230 ? 21.845 12.938 -18.688 1.00 97.38 230 VAL A CA 1
ATOM 1693 C C . VAL A 1 230 ? 22.292 11.721 -17.881 1.00 97.38 230 VAL A C 1
ATOM 1695 O O . VAL A 1 230 ? 23.396 11.701 -17.339 1.00 97.38 230 VAL A O 1
ATOM 1698 N N . ALA A 1 231 ? 21.466 10.676 -17.849 1.00 97.12 231 ALA A N 1
ATOM 1699 C CA . ALA A 1 231 ? 21.777 9.433 -17.149 1.00 97.12 231 ALA A CA 1
ATOM 1700 C C . ALA A 1 231 ? 21.741 8.215 -18.079 1.00 97.12 231 ALA A C 1
ATOM 1702 O O . ALA A 1 231 ? 21.073 8.208 -19.115 1.00 97.12 231 ALA A O 1
ATOM 1703 N N . ALA A 1 232 ? 22.407 7.132 -17.674 1.00 96.19 232 ALA A N 1
ATOM 1704 C CA . ALA A 1 232 ? 22.438 5.884 -18.439 1.00 96.19 232 ALA A CA 1
ATOM 1705 C C . ALA A 1 232 ? 21.069 5.174 -18.480 1.00 96.19 232 ALA A C 1
ATOM 1707 O O . ALA A 1 232 ? 20.788 4.389 -19.385 1.00 96.19 232 ALA A O 1
ATOM 1708 N N . SER A 1 233 ? 20.192 5.456 -17.510 1.00 97.00 233 SER A N 1
ATOM 1709 C CA . SER A 1 233 ? 18.873 4.836 -17.373 1.00 97.00 233 SER A CA 1
ATOM 1710 C C . SER A 1 233 ? 17.763 5.872 -17.235 1.00 97.00 233 SER A C 1
ATOM 1712 O O . SER A 1 233 ? 17.894 6.850 -16.501 1.00 97.00 233 SER A O 1
ATOM 1714 N N . LYS A 1 234 ? 16.597 5.591 -17.835 1.00 97.19 234 LYS A N 1
ATOM 1715 C CA . LYS A 1 234 ? 15.372 6.393 -17.648 1.00 97.19 234 LYS A CA 1
ATOM 1716 C C . LYS A 1 234 ? 15.004 6.568 -16.169 1.00 97.19 234 LYS A C 1
ATOM 1718 O O . LYS A 1 234 ? 14.463 7.601 -15.788 1.00 97.19 234 LYS A O 1
ATOM 1723 N N . LYS A 1 235 ? 15.290 5.568 -15.324 1.00 96.62 235 LYS A N 1
ATOM 1724 C CA . LYS A 1 235 ? 14.998 5.631 -13.883 1.00 96.62 235 LYS A CA 1
ATOM 1725 C C . LYS A 1 235 ? 15.871 6.671 -13.175 1.00 96.62 235 LYS A C 1
ATOM 1727 O O . LYS A 1 235 ? 15.364 7.417 -12.344 1.00 96.62 235 LYS A O 1
ATOM 1732 N N . GLU A 1 236 ? 17.154 6.717 -13.512 1.00 96.19 236 GLU A N 1
ATOM 1733 C CA . GLU A 1 236 ? 18.113 7.669 -12.944 1.00 96.19 236 GLU A CA 1
ATOM 1734 C C . GLU A 1 236 ? 17.862 9.080 -13.467 1.00 96.19 236 GLU A C 1
ATOM 1736 O O . GLU A 1 236 ? 17.770 9.999 -12.663 1.00 96.19 236 GLU A O 1
ATOM 1741 N N . ALA A 1 237 ? 17.605 9.229 -14.771 1.00 97.56 237 ALA A N 1
ATOM 1742 C CA . ALA A 1 237 ? 17.244 10.511 -15.376 1.00 97.56 237 ALA A CA 1
ATOM 1743 C C . ALA A 1 237 ? 16.003 11.116 -14.698 1.00 97.56 237 ALA A C 1
ATOM 1745 O O . ALA A 1 237 ? 15.986 12.286 -14.328 1.00 97.56 237 ALA A O 1
ATOM 1746 N N . LYS A 1 238 ? 14.975 10.290 -14.443 1.00 97.81 238 LYS A N 1
ATOM 1747 C CA . LYS A 1 238 ? 13.774 10.706 -13.700 1.00 97.81 238 LYS A CA 1
ATOM 1748 C C . LYS A 1 238 ? 14.096 11.129 -12.264 1.00 97.81 238 LYS A C 1
ATOM 1750 O O . LYS A 1 238 ? 13.529 12.094 -11.759 1.00 97.81 238 LYS A O 1
ATOM 1755 N N . SER A 1 239 ? 14.980 10.386 -11.600 1.00 97.06 239 SER A N 1
ATOM 1756 C CA . SER A 1 239 ? 15.425 10.673 -10.236 1.00 97.06 239 SER A CA 1
ATOM 1757 C C . SER A 1 239 ? 16.186 12.001 -10.157 1.00 97.06 239 SER A C 1
ATOM 1759 O O . SER A 1 239 ? 15.919 12.799 -9.264 1.00 97.06 239 SER A O 1
ATOM 1761 N N . GLN A 1 240 ? 17.081 12.263 -11.112 1.00 97.44 240 GLN A N 1
ATOM 1762 C CA . GLN A 1 240 ? 17.849 13.505 -11.208 1.00 97.44 240 GLN A CA 1
ATOM 1763 C C . GLN A 1 240 ? 16.961 14.702 -11.552 1.00 97.44 240 GLN A C 1
ATOM 1765 O O . GLN A 1 240 ? 17.081 15.739 -10.912 1.00 97.44 240 GLN A O 1
ATOM 1770 N N . ALA A 1 241 ? 16.004 14.547 -12.471 1.00 98.06 241 ALA A N 1
ATOM 1771 C CA . ALA A 1 241 ? 15.031 15.596 -12.782 1.00 98.06 241 ALA A CA 1
ATOM 1772 C C . ALA A 1 241 ? 14.182 15.971 -11.557 1.00 98.06 241 ALA A C 1
ATOM 1774 O O . ALA A 1 241 ? 13.968 17.148 -11.275 1.00 98.06 241 ALA A O 1
ATOM 1775 N N . ALA A 1 242 ? 13.743 14.974 -10.781 1.00 97.56 242 ALA A N 1
ATOM 1776 C CA . ALA A 1 242 ? 13.019 15.218 -9.537 1.00 97.56 242 ALA A CA 1
ATOM 1777 C C . ALA A 1 242 ? 13.889 15.924 -8.483 1.00 97.56 242 ALA A C 1
ATOM 1779 O O . ALA A 1 242 ? 13.399 16.813 -7.793 1.00 97.56 242 ALA A O 1
ATOM 1780 N N . ALA A 1 243 ? 15.169 15.557 -8.370 1.00 96.88 243 ALA A N 1
ATOM 1781 C CA . ALA A 1 243 ? 16.110 16.219 -7.469 1.00 96.88 243 ALA A CA 1
ATOM 1782 C C . ALA A 1 243 ? 16.380 17.677 -7.883 1.00 96.88 243 ALA A C 1
ATOM 1784 O O . ALA A 1 243 ? 16.374 18.556 -7.025 1.00 96.88 243 ALA A O 1
ATOM 1785 N N . ALA A 1 244 ? 16.536 17.945 -9.184 1.00 97.44 244 ALA A N 1
ATOM 1786 C CA . ALA A 1 244 ? 16.697 19.294 -9.720 1.00 97.44 244 ALA A CA 1
ATOM 1787 C C . ALA A 1 244 ? 15.474 20.170 -9.408 1.00 97.44 244 ALA A C 1
ATOM 1789 O O . ALA A 1 244 ? 15.630 21.292 -8.935 1.00 97.44 244 ALA A O 1
ATOM 1790 N N . LEU A 1 245 ? 14.260 19.632 -9.575 1.00 96.81 245 LEU A N 1
ATOM 1791 C CA . LEU A 1 245 ? 13.027 20.350 -9.245 1.00 96.81 245 LEU A CA 1
ATOM 1792 C C . LEU A 1 245 ? 12.884 20.620 -7.740 1.00 96.81 245 LEU A C 1
ATOM 1794 O O . LEU A 1 245 ? 12.417 21.685 -7.348 1.00 96.81 245 LEU A O 1
ATOM 1798 N N . LEU A 1 246 ? 13.297 19.673 -6.892 1.00 95.38 246 LEU A N 1
ATOM 1799 C CA . LEU A 1 246 ? 13.318 19.851 -5.436 1.00 95.38 246 LEU A CA 1
ATOM 1800 C C . LEU A 1 246 ? 14.299 20.939 -4.980 1.00 95.38 246 LEU A C 1
ATOM 1802 O O . LEU A 1 246 ? 14.075 21.530 -3.926 1.00 95.38 246 LEU A O 1
ATOM 1806 N N . ALA A 1 247 ? 15.361 21.181 -5.751 1.00 95.56 247 ALA A N 1
ATOM 1807 C CA . ALA A 1 247 ? 16.345 22.230 -5.503 1.00 95.56 247 ALA A CA 1
ATOM 1808 C C . ALA A 1 247 ? 15.939 23.598 -6.084 1.00 95.56 247 ALA A C 1
ATOM 1810 O O . ALA A 1 247 ? 16.615 24.592 -5.821 1.00 95.56 247 ALA A O 1
ATOM 1811 N N . CYS A 1 248 ? 14.862 23.679 -6.878 1.00 94.56 248 CYS A N 1
ATOM 1812 C CA . CYS A 1 248 ? 14.388 24.950 -7.417 1.00 94.56 248 CYS A CA 1
ATOM 1813 C C . CYS A 1 248 ? 13.781 25.823 -6.299 1.00 94.56 248 CYS A C 1
ATOM 1815 O O . CYS A 1 248 ? 12.800 25.402 -5.679 1.00 94.56 248 CYS A O 1
ATOM 1817 N N . PRO A 1 249 ? 14.268 27.064 -6.095 1.00 91.94 249 PRO A N 1
ATOM 1818 C CA . PRO A 1 249 ? 13.771 27.955 -5.040 1.00 91.94 249 PRO A CA 1
ATOM 1819 C C . PRO A 1 249 ? 12.296 28.323 -5.234 1.00 91.94 249 PRO A C 1
ATOM 1821 O O . PRO A 1 249 ? 11.569 28.486 -4.260 1.00 91.94 249 PRO A O 1
ATOM 1824 N N . ASN A 1 250 ? 11.821 28.347 -6.484 1.00 89.25 250 ASN A N 1
ATOM 1825 C CA . ASN A 1 250 ? 10.416 28.598 -6.797 1.00 89.25 250 ASN A CA 1
ATOM 1826 C C . ASN A 1 250 ? 9.492 27.578 -6.123 1.00 89.25 250 ASN A C 1
ATOM 1828 O O . ASN A 1 250 ? 8.391 27.931 -5.746 1.00 89.25 250 ASN A O 1
ATOM 1832 N N . LEU A 1 251 ? 9.913 26.317 -5.952 1.00 88.88 251 LEU A N 1
ATOM 1833 C CA . LEU A 1 251 ? 9.097 25.313 -5.262 1.00 88.88 251 LEU A CA 1
ATOM 1834 C C . LEU A 1 251 ? 9.101 25.527 -3.739 1.00 88.88 251 LEU A C 1
ATOM 1836 O O . LEU A 1 251 ? 8.120 25.212 -3.069 1.00 88.88 251 LEU A O 1
ATOM 1840 N N . GLU A 1 252 ? 10.204 26.049 -3.198 1.00 87.12 252 GLU A N 1
ATOM 1841 C CA . GLU A 1 252 ? 10.381 26.344 -1.772 1.00 87.12 252 GLU A CA 1
ATOM 1842 C C . GLU A 1 252 ? 9.558 27.557 -1.321 1.00 87.12 252 GLU A C 1
ATOM 1844 O O . GLU A 1 252 ? 9.020 27.561 -0.216 1.00 87.12 252 GLU A O 1
ATOM 1849 N N . GLU A 1 253 ? 9.352 28.533 -2.202 1.00 88.19 253 GLU A N 1
ATOM 1850 C CA . GLU A 1 253 ? 8.497 29.695 -1.937 1.00 88.19 253 GLU A CA 1
ATOM 1851 C C . GLU A 1 253 ? 7.014 29.332 -1.753 1.00 88.19 253 GLU A C 1
ATOM 1853 O O . GLU A 1 253 ? 6.303 30.015 -1.020 1.00 88.19 253 GLU A O 1
ATOM 1858 N N . TYR A 1 254 ? 6.554 28.218 -2.335 1.00 82.12 254 TYR A N 1
ATOM 1859 C CA . TYR A 1 254 ? 5.200 27.679 -2.125 1.00 82.12 254 TYR A CA 1
ATOM 1860 C C . TYR A 1 254 ? 5.122 26.653 -0.985 1.00 82.12 254 TYR A C 1
ATOM 1862 O O . TYR A 1 254 ? 4.064 26.068 -0.734 1.00 82.12 254 TYR A O 1
ATOM 1870 N N . LEU A 1 255 ? 6.222 26.459 -0.252 1.00 74.31 255 LEU A N 1
ATOM 1871 C CA . LEU A 1 255 ? 6.304 25.635 0.951 1.00 74.31 255 LEU A CA 1
ATOM 1872 C C . LEU A 1 255 ? 6.203 26.403 2.291 1.00 74.31 255 LEU A C 1
ATOM 1874 O O . LEU A 1 255 ? 6.670 25.846 3.290 1.00 74.31 255 LEU A O 1
ATOM 1878 N N . PRO A 1 256 ? 5.553 27.584 2.440 1.00 60.19 256 PRO A N 1
ATOM 1879 C CA . PRO A 1 256 ? 5.197 28.066 3.760 1.00 60.19 256 PRO A CA 1
ATOM 1880 C C . PRO A 1 256 ? 3.977 27.256 4.196 1.00 60.19 256 PRO A C 1
ATOM 1882 O O . PRO A 1 256 ? 2.838 27.715 4.185 1.00 60.19 256 PRO A O 1
ATOM 1885 N N . LEU A 1 257 ? 4.205 25.994 4.542 1.00 56.44 257 LEU A N 1
ATOM 1886 C CA . LEU A 1 257 ? 3.283 25.284 5.397 1.00 56.44 257 LEU A CA 1
ATOM 1887 C C . LEU A 1 257 ? 3.535 25.857 6.796 1.00 56.44 257 LEU A C 1
ATOM 1889 O O . LEU A 1 257 ? 4.572 25.532 7.378 1.00 56.44 257 LEU A O 1
ATOM 1893 N N . PRO A 1 258 ? 2.621 26.671 7.376 1.00 53.19 258 PRO A N 1
ATOM 1894 C CA . PRO A 1 258 ? 2.467 26.623 8.824 1.00 53.19 258 PRO A CA 1
ATOM 1895 C C . PRO A 1 258 ? 2.412 25.142 9.155 1.00 53.19 258 PRO A C 1
ATOM 1897 O O . PRO A 1 258 ? 1.629 24.428 8.516 1.00 53.19 258 PRO A O 1
ATOM 1900 N N . GLU A 1 259 ? 3.314 24.677 10.023 1.00 47.72 259 GLU A N 1
ATOM 1901 C CA . GLU A 1 259 ? 3.365 23.286 10.444 1.00 47.72 259 GLU A CA 1
ATOM 1902 C C . GLU A 1 259 ? 1.926 22.855 10.688 1.00 47.72 259 GLU A C 1
ATOM 1904 O O . GLU A 1 259 ? 1.282 23.299 11.640 1.00 47.72 259 GLU A O 1
ATOM 1909 N N . ARG A 1 260 ? 1.363 22.062 9.764 1.00 48.94 260 ARG A N 1
ATOM 1910 C CA . ARG A 1 260 ? 0.101 21.408 10.059 1.00 48.94 260 ARG A CA 1
ATOM 1911 C C . ARG A 1 260 ? 0.439 20.657 11.332 1.00 48.94 260 ARG A C 1
ATOM 1913 O O . ARG A 1 260 ? 1.402 19.881 11.264 1.00 48.94 260 ARG A O 1
ATOM 1920 N N . PRO A 1 261 ? -0.258 20.901 12.462 1.00 50.41 261 PRO A N 1
ATOM 1921 C CA . PRO A 1 261 ? -0.074 20.067 13.631 1.00 50.41 261 PRO A CA 1
ATOM 1922 C C . PRO A 1 261 ? -0.236 18.679 13.066 1.00 50.41 261 PRO A C 1
ATOM 1924 O O . PRO A 1 261 ? -1.272 18.396 12.451 1.00 50.41 261 PRO A O 1
ATOM 1927 N N . LYS A 1 262 ? 0.857 17.909 13.069 1.00 50.97 262 LYS A N 1
ATOM 1928 C CA . LYS A 1 262 ? 0.852 16.586 12.479 1.00 50.97 262 LYS A CA 1
ATOM 1929 C C . LYS A 1 262 ? -0.394 15.977 13.085 1.00 50.97 262 LYS A C 1
ATOM 1931 O O . LYS A 1 262 ? -0.483 15.858 14.306 1.00 50.97 262 LYS A O 1
ATOM 1936 N N . THR A 1 263 ? -1.381 15.633 12.265 1.00 47.97 263 THR A N 1
ATOM 1937 C CA . THR A 1 263 ? -2.345 14.624 12.664 1.00 47.97 263 THR A CA 1
ATOM 1938 C C . THR A 1 263 ? -1.530 13.340 12.687 1.00 47.97 263 THR A C 1
ATOM 1940 O O . THR A 1 263 ? -1.712 12.442 11.868 1.00 47.97 263 THR A O 1
ATOM 1943 N N . GLU A 1 264 ? -0.561 13.277 13.610 1.00 50.41 264 GLU A N 1
ATOM 1944 C CA . GLU A 1 264 ? -0.315 12.104 14.386 1.00 50.41 264 GLU A CA 1
ATOM 1945 C C . GLU A 1 264 ? -1.724 11.608 14.646 1.00 50.41 264 GLU A C 1
ATOM 1947 O O . GLU A 1 264 ? -2.521 12.216 15.366 1.00 50.41 264 GLU A O 1
ATOM 1952 N N . LYS A 1 265 ? -2.048 10.488 14.018 1.00 51.84 265 LYS A N 1
ATOM 1953 C CA . LYS A 1 265 ? -2.758 9.468 14.754 1.00 51.84 265 LYS A CA 1
ATOM 1954 C C . LYS A 1 265 ? -1.898 9.223 15.995 1.00 51.84 265 LYS A C 1
ATOM 1956 O O . LYS A 1 265 ? -1.142 8.262 16.045 1.00 51.84 265 LYS A O 1
ATOM 1961 N N . SER A 1 266 ? -1.936 10.154 16.949 1.00 51.03 266 SER A N 1
ATOM 1962 C CA . SER A 1 266 ? -1.528 9.923 18.306 1.00 51.03 266 SER A CA 1
ATOM 1963 C C . SER A 1 266 ? -2.646 9.026 18.795 1.00 51.03 266 SER A C 1
ATOM 1965 O O . SER A 1 266 ? -3.611 9.423 19.442 1.00 51.03 266 SER A O 1
ATOM 1967 N N . GLU A 1 267 ? -2.541 7.754 18.414 1.00 53.50 267 GLU A N 1
ATOM 1968 C CA . GLU A 1 267 ? -2.849 6.726 19.375 1.00 53.50 267 GLU A CA 1
ATOM 1969 C C . GLU A 1 267 ? -2.003 7.108 20.582 1.00 53.50 267 GLU A C 1
ATOM 1971 O O . GLU A 1 267 ? -0.798 6.856 20.634 1.00 53.50 267 GLU A O 1
ATOM 1976 N N . ARG A 1 268 ? -2.614 7.894 21.480 1.00 63.72 268 ARG A N 1
ATOM 1977 C CA . ARG A 1 268 ? -1.965 8.327 22.702 1.00 63.72 268 ARG A CA 1
ATOM 1978 C C . ARG A 1 268 ? -1.464 7.047 23.367 1.00 63.72 268 ARG A C 1
ATOM 1980 O O . ARG A 1 268 ? -2.124 6.003 23.270 1.00 63.72 268 ARG A O 1
ATOM 1987 N N . PRO A 1 269 ? -0.304 7.104 24.032 1.00 77.44 269 PRO A N 1
ATOM 1988 C CA . PRO A 1 269 ? 0.445 5.919 24.425 1.00 77.44 269 PRO A CA 1
ATOM 1989 C C . PRO A 1 269 ? -0.354 4.930 25.281 1.00 77.44 269 PRO A C 1
ATOM 1991 O O . PRO A 1 269 ? 0.034 3.775 25.346 1.00 77.44 269 PRO A O 1
ATOM 1994 N N . SER A 1 270 ? -1.478 5.311 25.896 1.00 90.75 270 SER A N 1
ATOM 1995 C CA . SER A 1 270 ? -2.265 4.429 26.764 1.00 90.75 270 SER A CA 1
ATOM 1996 C C . SER A 1 270 ? -2.766 3.148 26.084 1.00 90.75 270 SER A C 1
ATOM 1998 O O . SER A 1 270 ? -2.653 2.082 26.682 1.00 90.75 270 SER A O 1
ATOM 2000 N N . VAL A 1 271 ? -3.269 3.197 24.843 1.00 93.62 271 VAL A N 1
ATOM 2001 C CA . VAL A 1 271 ? -3.766 1.981 24.158 1.00 93.62 271 VAL A CA 1
ATOM 2002 C C . VAL A 1 271 ? -2.605 1.059 23.781 1.00 93.62 271 VAL A C 1
ATOM 2004 O O . VAL A 1 271 ? -2.672 -0.149 24.006 1.00 93.62 271 VAL A O 1
ATOM 2007 N N . VAL A 1 272 ? -1.516 1.635 23.266 1.00 93.50 272 VAL A N 1
ATOM 2008 C CA . VAL A 1 272 ? -0.302 0.893 22.896 1.00 93.50 272 VAL A CA 1
ATOM 2009 C C . VAL A 1 272 ? 0.362 0.286 24.136 1.00 93.50 272 VAL A C 1
ATOM 2011 O O . VAL A 1 272 ? 0.743 -0.881 24.123 1.00 93.50 272 VAL A O 1
ATOM 2014 N N . LEU A 1 273 ? 0.455 1.040 25.234 1.00 95.00 273 LEU A N 1
ATOM 2015 C CA . LEU A 1 273 ? 0.997 0.570 26.509 1.00 95.00 273 LEU A CA 1
ATOM 2016 C C . LEU A 1 273 ? 0.141 -0.551 27.101 1.00 95.00 273 LEU A C 1
ATOM 2018 O O . LEU A 1 273 ? 0.694 -1.551 27.550 1.00 95.00 273 LEU A O 1
ATOM 2022 N N . LEU A 1 274 ? -1.190 -0.436 27.051 1.00 96.12 274 LEU A N 1
ATOM 2023 C CA . LEU A 1 274 ? -2.091 -1.503 27.490 1.00 96.12 274 LEU A CA 1
ATOM 2024 C C . LEU A 1 274 ? -1.866 -2.787 26.688 1.00 96.12 274 LEU A C 1
ATOM 2026 O O . LEU A 1 274 ? -1.718 -3.856 27.278 1.00 96.12 274 LEU A O 1
ATOM 2030 N N . GLN A 1 275 ? -1.770 -2.688 25.359 1.00 95.69 275 GLN A N 1
ATOM 2031 C CA . GLN A 1 275 ? -1.455 -3.838 24.510 1.00 95.69 275 GLN A CA 1
ATOM 2032 C C . GLN A 1 275 ? -0.085 -4.438 24.839 1.00 95.69 275 GLN A C 1
ATOM 2034 O O . GLN A 1 275 ? 0.035 -5.657 24.911 1.00 95.69 275 GLN A O 1
ATOM 2039 N N . GLN A 1 276 ? 0.939 -3.620 25.092 1.00 95.62 276 GLN A N 1
ATOM 2040 C CA . GLN A 1 276 ? 2.269 -4.105 25.477 1.00 95.62 276 GLN A CA 1
ATOM 2041 C C . GLN A 1 276 ? 2.264 -4.814 26.838 1.00 95.62 276 GLN A C 1
ATOM 2043 O O . GLN A 1 276 ? 2.921 -5.846 26.994 1.00 95.62 276 GLN A O 1
ATOM 2048 N N . VAL A 1 277 ? 1.528 -4.290 27.823 1.00 96.31 277 VAL A N 1
ATOM 2049 C CA . VAL A 1 277 ? 1.367 -4.927 29.140 1.00 96.31 277 VAL A CA 1
ATOM 2050 C C . VAL A 1 277 ? 0.637 -6.259 28.990 1.00 96.31 277 VAL A C 1
ATOM 2052 O O . VAL A 1 277 ? 1.137 -7.281 29.460 1.00 96.31 277 VAL A O 1
ATOM 2055 N N . LEU A 1 278 ? -0.475 -6.291 28.252 1.00 95.94 278 LEU A N 1
ATOM 2056 C CA . LEU A 1 278 ? -1.204 -7.528 27.975 1.00 95.94 278 LEU A CA 1
ATOM 2057 C C . LEU A 1 278 ? -0.358 -8.537 27.201 1.00 95.94 278 LEU A C 1
ATOM 2059 O O . LEU A 1 278 ? -0.352 -9.712 27.545 1.00 95.94 278 LEU A O 1
ATOM 2063 N N . GLN A 1 279 ? 0.423 -8.099 26.215 1.00 96.75 279 GLN A N 1
ATOM 2064 C CA . GLN A 1 279 ? 1.319 -8.981 25.470 1.00 96.75 279 GLN A CA 1
ATOM 2065 C C . GLN A 1 279 ? 2.333 -9.668 26.393 1.00 96.75 279 GLN A C 1
ATOM 2067 O O . GLN A 1 279 ? 2.605 -10.861 26.243 1.00 96.75 279 GLN A O 1
ATOM 2072 N N . LYS A 1 280 ? 2.878 -8.932 27.370 1.00 95.81 280 LYS A N 1
ATOM 2073 C CA . LYS A 1 280 ? 3.801 -9.482 28.372 1.00 95.81 280 LYS A CA 1
ATOM 2074 C C . LYS A 1 280 ? 3.106 -10.456 29.323 1.00 95.81 280 LYS A C 1
ATOM 2076 O O . LYS A 1 280 ? 3.669 -11.513 29.598 1.00 95.81 280 LYS A O 1
ATOM 2081 N N . LEU A 1 281 ? 1.896 -10.132 29.783 1.00 94.12 281 LEU A N 1
ATOM 2082 C CA . LEU A 1 281 ? 1.112 -10.989 30.680 1.00 94.12 281 LEU A CA 1
ATOM 2083 C C . LEU A 1 281 ? 0.664 -12.287 29.993 1.00 94.12 281 LEU A C 1
ATOM 2085 O O . LEU A 1 281 ? 0.768 -13.364 30.574 1.00 94.12 281 LEU A O 1
ATOM 2089 N N . LEU A 1 282 ? 0.216 -12.200 28.739 1.00 94.56 282 LEU A N 1
ATOM 2090 C CA . LEU A 1 282 ? -0.334 -13.327 27.984 1.00 94.56 282 LEU A CA 1
ATOM 2091 C C . LEU A 1 282 ? 0.727 -14.153 27.248 1.00 94.56 282 LEU A C 1
ATOM 2093 O O . LEU A 1 282 ? 0.422 -15.242 26.766 1.00 94.56 282 LEU A O 1
ATOM 2097 N N . ARG A 1 283 ? 1.955 -13.631 27.111 1.00 95.62 283 ARG A N 1
ATOM 2098 C CA . ARG A 1 283 ? 3.039 -14.202 26.284 1.00 95.62 283 ARG A CA 1
ATOM 2099 C C . ARG A 1 283 ? 2.627 -14.483 24.828 1.00 95.62 283 ARG A C 1
ATOM 2101 O O . ARG A 1 283 ? 3.244 -15.301 24.150 1.00 95.62 283 ARG A O 1
ATOM 2108 N N . ARG A 1 284 ? 1.602 -13.785 24.334 1.00 95.00 284 ARG A N 1
ATOM 2109 C CA . ARG A 1 284 ? 1.123 -13.797 22.944 1.00 95.00 284 ARG A CA 1
ATOM 2110 C C . ARG A 1 284 ? 0.681 -12.396 22.544 1.00 95.00 284 ARG A C 1
ATOM 2112 O O . ARG A 1 284 ? 0.451 -11.555 23.407 1.00 95.00 284 ARG A O 1
ATOM 2119 N N . VAL A 1 285 ? 0.560 -12.145 21.244 1.00 93.56 285 VAL A N 1
ATOM 2120 C CA . VAL A 1 285 ? 0.026 -10.872 20.737 1.00 93.56 285 VAL A CA 1
ATOM 2121 C C . VAL A 1 285 ? -1.465 -10.779 21.107 1.00 93.56 285 VAL A C 1
ATOM 2123 O O . VAL A 1 285 ? -2.196 -11.719 20.780 1.00 93.56 285 VAL A O 1
ATOM 2126 N N . PRO A 1 286 ? -1.916 -9.706 21.789 1.00 95.12 286 PRO A N 1
ATOM 2127 C CA . PRO A 1 286 ? -3.329 -9.496 22.084 1.00 95.12 286 PRO A CA 1
ATOM 2128 C C . PRO A 1 286 ? -4.141 -9.379 20.793 1.00 95.12 286 PRO A C 1
ATOM 2130 O O . PRO A 1 286 ? -3.729 -8.713 19.842 1.00 95.12 286 PRO A O 1
ATOM 2133 N N . THR A 1 287 ? -5.290 -10.034 20.773 1.00 95.69 287 THR A N 1
ATOM 2134 C CA . THR A 1 287 ? -6.276 -9.996 19.690 1.00 95.69 287 THR A CA 1
ATOM 2135 C C . THR A 1 287 ? -7.425 -9.051 20.039 1.00 95.69 287 THR A C 1
ATOM 2137 O O . THR A 1 287 ? -7.544 -8.610 21.182 1.00 95.69 287 THR A O 1
ATOM 2140 N N . GLU A 1 288 ? -8.270 -8.713 19.063 1.00 93.00 288 GLU A N 1
ATOM 2141 C CA . GLU A 1 288 ? -9.438 -7.845 19.295 1.00 93.00 288 GLU A CA 1
ATOM 2142 C C . GLU A 1 288 ? -10.426 -8.463 20.301 1.00 93.00 288 GLU A C 1
ATOM 2144 O O . GLU A 1 288 ? -11.030 -7.739 21.087 1.00 93.00 288 GLU A O 1
ATOM 2149 N N . ASP A 1 289 ? -10.485 -9.796 20.370 1.00 95.81 289 ASP A N 1
ATOM 2150 C CA . ASP A 1 289 ? -11.305 -10.536 21.337 1.00 95.81 289 ASP A CA 1
ATOM 2151 C C . ASP A 1 289 ? -10.785 -10.431 22.784 1.00 95.81 289 ASP A C 1
ATOM 2153 O O . ASP A 1 289 ? -11.530 -10.655 23.739 1.00 95.81 289 ASP A O 1
ATOM 2157 N N . ASP A 1 290 ? -9.510 -10.069 22.971 1.00 96.81 290 ASP A N 1
ATOM 2158 C CA . ASP A 1 290 ? -8.916 -9.888 24.300 1.00 96.81 290 ASP A CA 1
ATOM 2159 C C . ASP A 1 290 ? -9.242 -8.507 24.904 1.00 96.81 290 ASP A C 1
ATOM 2161 O O . ASP A 1 290 ? -9.075 -8.304 26.109 1.00 96.81 290 ASP A O 1
ATOM 2165 N N . LEU A 1 291 ? -9.686 -7.553 24.077 1.00 97.12 291 LEU A N 1
ATOM 2166 C CA . LEU A 1 291 ? -9.905 -6.145 24.419 1.00 97.12 291 LEU A CA 1
ATOM 2167 C C . LEU A 1 291 ? -11.258 -5.672 23.876 1.00 97.12 291 LEU A C 1
ATOM 2169 O O . LEU A 1 291 ? -11.345 -5.058 22.810 1.00 97.12 291 LEU A O 1
ATOM 2173 N N . ILE A 1 292 ? -12.320 -5.911 24.641 1.00 97.50 292 ILE A N 1
ATOM 2174 C CA . ILE A 1 292 ? -13.679 -5.559 24.227 1.00 97.50 292 ILE A CA 1
ATOM 2175 C C . ILE A 1 292 ? -13.994 -4.145 24.712 1.00 97.50 292 ILE A C 1
ATOM 2177 O O . ILE A 1 292 ? -14.160 -3.905 25.909 1.00 97.50 292 ILE A O 1
ATOM 2181 N N . TYR A 1 293 ? -14.088 -3.207 23.770 1.00 97.75 293 TYR A N 1
ATOM 2182 C CA . TYR A 1 293 ? -14.539 -1.842 24.036 1.00 97.75 293 TYR A CA 1
ATOM 2183 C C . TYR A 1 293 ? -16.027 -1.707 23.718 1.00 97.75 293 TYR A C 1
ATOM 2185 O O . TYR A 1 293 ? -16.445 -1.995 22.597 1.00 97.75 293 TYR A O 1
ATOM 2193 N N . THR A 1 294 ? -16.816 -1.197 24.661 1.00 97.88 294 THR A N 1
ATOM 2194 C CA . THR A 1 294 ? -18.193 -0.760 24.389 1.00 97.88 294 THR A CA 1
ATOM 2195 C C . THR A 1 294 ? -18.325 0.733 24.661 1.00 97.88 294 THR A C 1
ATOM 2197 O O . THR A 1 294 ? -17.671 1.270 25.552 1.00 97.88 294 THR A O 1
ATOM 2200 N N . PHE A 1 295 ? -19.130 1.423 23.858 1.00 98.06 295 PHE A N 1
ATOM 2201 C CA . PHE A 1 295 ? -19.296 2.873 23.935 1.00 98.06 295 PHE A CA 1
ATOM 2202 C C . PHE A 1 295 ? -20.733 3.203 24.316 1.00 98.06 295 PHE A C 1
ATOM 2204 O O . PHE A 1 295 ? -21.665 2.642 23.742 1.00 98.06 295 PHE A O 1
ATOM 2211 N N . GLN A 1 296 ? -20.893 4.130 25.250 1.00 98.00 296 GLN A N 1
ATOM 2212 C CA . GLN A 1 296 ? -22.163 4.738 25.621 1.00 98.00 296 GLN A CA 1
ATOM 2213 C C . GLN A 1 296 ? -22.069 6.244 25.373 1.00 98.00 296 GLN A C 1
ATOM 2215 O O . GLN A 1 296 ? -21.013 6.848 25.564 1.00 98.00 296 GLN A O 1
ATOM 2220 N N . GLU A 1 297 ? -23.151 6.829 24.873 1.00 97.75 297 GLU A N 1
ATOM 2221 C CA . GLU A 1 297 ? -23.262 8.266 24.633 1.00 97.75 297 GLU A CA 1
ATOM 2222 C C . GLU A 1 297 ? -24.144 8.858 25.731 1.00 97.75 297 GLU A C 1
ATOM 2224 O O . GLU A 1 297 ? -25.290 8.440 25.904 1.00 97.75 297 GLU A O 1
ATOM 2229 N N . ASP A 1 298 ? -23.583 9.781 26.507 1.00 95.75 298 ASP A N 1
ATOM 2230 C CA . ASP A 1 298 ? -24.302 10.471 27.571 1.00 95.75 298 ASP A CA 1
ATOM 2231 C C . ASP A 1 298 ? -25.202 11.566 26.987 1.00 95.75 298 ASP A C 1
ATOM 2233 O O . ASP A 1 298 ? -24.953 12.101 25.905 1.00 95.75 298 ASP A O 1
ATOM 2237 N N . ALA A 1 299 ? -26.201 11.997 27.762 1.00 94.12 299 ALA A N 1
ATOM 2238 C CA . ALA A 1 299 ? -27.128 13.067 27.377 1.00 94.12 299 ALA A CA 1
ATOM 2239 C C . ALA A 1 299 ? -26.442 14.407 27.022 1.00 94.12 299 ALA A C 1
ATOM 2241 O O . ALA A 1 299 ? -27.034 15.243 26.343 1.00 94.12 299 ALA A O 1
ATOM 2242 N N . CYS A 1 300 ? -25.197 14.610 27.459 1.00 91.62 300 CYS A N 1
ATOM 2243 C CA . CYS A 1 300 ? -24.397 15.800 27.167 1.00 91.62 300 CYS A CA 1
ATOM 2244 C C . CYS A 1 300 ? -23.628 15.722 25.832 1.00 91.62 300 CYS A C 1
ATOM 2246 O O . CYS A 1 300 ? -22.831 16.615 25.547 1.00 91.62 300 CYS A O 1
ATOM 2248 N N . GLY A 1 301 ? -23.805 14.658 25.040 1.00 93.81 301 GLY A N 1
ATOM 2249 C CA . GLY A 1 301 ? -23.035 14.420 23.812 1.00 93.81 301 GLY A CA 1
ATOM 2250 C C . GLY A 1 301 ? -21.584 13.993 24.068 1.00 93.81 301 GLY A C 1
ATOM 2251 O O . GLY A 1 301 ? -20.755 14.037 23.160 1.00 93.81 301 GLY A O 1
ATOM 2252 N N . SER A 1 302 ? -21.254 13.603 25.303 1.00 97.06 302 SER A N 1
ATOM 2253 C CA . SER A 1 302 ? -19.979 12.974 25.645 1.00 97.06 302 SER A CA 1
ATOM 2254 C C . SER A 1 302 ? -20.043 11.463 25.444 1.00 97.06 302 SER A C 1
ATOM 2256 O O . SER A 1 302 ? -21.073 10.830 25.651 1.00 97.06 302 SER A O 1
ATOM 2258 N N . PHE A 1 303 ? -18.914 10.870 25.069 1.00 97.94 303 PHE A N 1
ATOM 2259 C CA . PHE A 1 303 ? -18.749 9.430 24.930 1.00 97.94 303 PHE A CA 1
ATOM 2260 C C . PHE A 1 303 ? -18.045 8.864 26.161 1.00 97.94 303 PHE A C 1
ATOM 2262 O O . PHE A 1 303 ? -16.960 9.318 26.528 1.00 97.94 303 PHE A O 1
ATOM 2269 N N . VAL A 1 304 ? -18.623 7.822 26.748 1.00 98.12 304 VAL A N 1
ATOM 2270 C CA . VAL A 1 304 ? -18.012 6.997 27.791 1.00 98.12 304 VAL A CA 1
ATOM 2271 C C . VAL A 1 304 ? -17.680 5.645 27.176 1.00 98.12 304 VAL A C 1
ATOM 2273 O O . VAL A 1 304 ? -18.539 4.984 26.593 1.00 98.12 304 VAL A O 1
ATOM 2276 N N . ALA A 1 305 ? -16.420 5.226 27.272 1.00 98.12 305 ALA A N 1
ATOM 2277 C CA . ALA A 1 305 ? -16.008 3.896 26.839 1.00 98.12 305 ALA A CA 1
ATOM 2278 C C . ALA A 1 305 ? -15.843 2.987 28.058 1.00 98.12 305 ALA A C 1
ATOM 2280 O O . ALA A 1 305 ? -15.211 3.370 29.042 1.00 98.12 305 ALA A O 1
ATOM 2281 N N . SER A 1 306 ? -16.370 1.771 27.975 1.00 98.00 306 SER A N 1
ATOM 2282 C CA . SER A 1 306 ? -16.056 0.695 28.906 1.00 98.00 306 SER A CA 1
ATOM 2283 C C . SER A 1 306 ? -15.134 -0.317 28.239 1.00 98.00 306 SER A C 1
ATOM 2285 O O . SER A 1 306 ? -15.265 -0.597 27.045 1.00 98.00 306 SER A O 1
ATOM 2287 N N . LEU A 1 307 ? -14.175 -0.833 29.001 1.00 98.06 307 LEU A N 1
ATOM 2288 C CA . LEU A 1 307 ? -13.209 -1.823 28.553 1.00 98.06 307 LEU A CA 1
ATOM 2289 C C . LEU A 1 307 ? -13.333 -3.084 29.408 1.00 98.06 307 LEU A C 1
ATOM 2291 O O . LEU A 1 307 ? -13.206 -3.036 30.634 1.00 98.06 307 LEU A O 1
ATOM 2295 N N . GLN A 1 308 ? -13.538 -4.215 28.740 1.00 97.94 308 GLN A N 1
ATOM 2296 C CA . GLN A 1 308 ? -13.540 -5.543 29.338 1.00 97.94 308 GLN A CA 1
ATOM 2297 C C . GLN A 1 308 ? -12.368 -6.362 28.788 1.00 97.94 308 GLN A C 1
ATOM 2299 O O . GLN A 1 308 ? -12.120 -6.376 27.582 1.00 97.94 308 GLN A O 1
ATOM 2304 N N . ILE A 1 309 ? -11.660 -7.053 29.686 1.00 97.44 309 ILE A N 1
ATOM 2305 C CA . ILE A 1 309 ? -10.523 -7.925 29.363 1.00 97.44 309 ILE A CA 1
ATOM 2306 C C . ILE A 1 309 ? -10.908 -9.353 29.775 1.00 97.44 309 ILE A C 1
ATOM 2308 O O . ILE A 1 309 ? -10.660 -9.739 30.920 1.00 97.44 309 ILE A O 1
ATOM 2312 N N . PRO A 1 310 ? -11.544 -10.151 28.891 1.00 96.94 310 PRO A N 1
ATOM 2313 C CA . PRO A 1 310 ? -12.131 -11.444 29.262 1.00 96.94 310 PRO A CA 1
ATOM 2314 C C . PRO A 1 310 ? -11.134 -12.429 29.881 1.00 96.94 310 PRO A C 1
ATOM 2316 O O . PRO A 1 310 ? -11.489 -13.227 30.744 1.00 96.94 310 PRO A O 1
ATOM 2319 N N . ILE A 1 311 ? -9.867 -12.345 29.471 1.00 94.25 311 ILE A N 1
ATOM 2320 C CA . ILE A 1 311 ? -8.789 -13.207 29.964 1.00 94.25 311 ILE A CA 1
ATOM 2321 C C . ILE A 1 311 ? -8.351 -12.885 31.405 1.00 94.25 311 ILE A C 1
ATOM 2323 O O . ILE A 1 311 ? -7.683 -13.698 32.040 1.00 94.25 311 ILE A O 1
ATOM 2327 N N . MET A 1 312 ? -8.752 -11.731 31.949 1.00 93.25 312 MET A N 1
ATOM 2328 C CA . MET A 1 312 ? -8.516 -11.328 33.337 1.00 93.25 312 MET A CA 1
ATOM 2329 C C . MET A 1 312 ? -9.858 -11.146 34.066 1.00 93.25 312 MET A C 1
ATOM 2331 O O . MET A 1 312 ? -10.228 -10.020 34.380 1.00 93.25 312 MET A O 1
ATOM 2335 N N . PRO A 1 313 ? -10.591 -12.226 34.404 1.00 91.12 313 PRO A N 1
ATOM 2336 C CA . PRO A 1 313 ? -11.944 -12.128 34.971 1.00 91.12 313 PRO A CA 1
ATOM 2337 C C . PRO A 1 313 ? -11.995 -11.465 36.357 1.00 91.12 313 PRO A C 1
ATOM 2339 O O . PRO A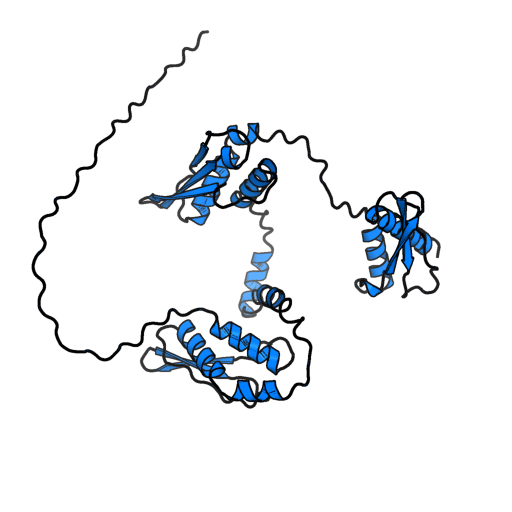 1 313 ? -13.056 -11.036 36.798 1.00 91.12 313 PRO A O 1
ATOM 2342 N N . LYS A 1 314 ? -10.854 -11.375 37.055 1.00 94.06 314 LYS A N 1
ATOM 2343 C CA . LYS A 1 314 ? -10.731 -10.627 38.316 1.00 94.06 314 LYS A CA 1
ATOM 2344 C C . LYS A 1 314 ? -10.728 -9.110 38.103 1.00 94.06 314 LYS A C 1
ATOM 2346 O O . LYS A 1 314 ? -11.017 -8.369 39.037 1.00 94.06 314 LYS A O 1
ATOM 2351 N N . LEU A 1 315 ? -10.387 -8.656 36.897 1.00 93.69 315 LEU A N 1
ATOM 2352 C CA . LEU A 1 315 ? -10.448 -7.256 36.523 1.00 93.69 315 LEU A CA 1
ATOM 2353 C C . LEU A 1 315 ? -11.896 -6.948 36.133 1.00 93.69 315 LEU A C 1
ATOM 2355 O O . LEU A 1 315 ? -12.372 -7.359 35.075 1.00 93.69 315 LEU A O 1
ATOM 2359 N N . ALA A 1 316 ? -12.612 -6.257 37.018 1.00 94.56 316 ALA A N 1
ATOM 2360 C CA . ALA A 1 316 ? -13.950 -5.770 36.708 1.00 94.56 316 ALA A CA 1
ATOM 2361 C C . ALA A 1 316 ? -13.924 -4.872 35.458 1.00 94.56 316 ALA A C 1
ATOM 2363 O O . ALA A 1 316 ? -12.908 -4.238 35.167 1.00 94.56 316 ALA A O 1
ATOM 2364 N N . THR A 1 317 ? -15.047 -4.800 34.737 1.00 97.50 317 THR A N 1
ATOM 2365 C CA . THR A 1 317 ? -15.198 -3.901 33.584 1.00 97.50 317 THR A CA 1
ATOM 2366 C C . THR A 1 317 ? -14.847 -2.474 33.993 1.00 97.50 317 THR A C 1
ATOM 2368 O O . THR A 1 317 ? -15.436 -1.924 34.925 1.00 97.50 317 THR A O 1
ATOM 2371 N N . VAL A 1 318 ? -13.878 -1.875 33.301 1.00 97.75 318 VAL A N 1
ATOM 2372 C CA . VAL A 1 318 ? -13.356 -0.552 33.649 1.00 97.75 318 VAL A CA 1
ATOM 2373 C C . VAL A 1 318 ? -14.042 0.506 32.798 1.00 97.75 318 VAL A C 1
ATOM 2375 O O . VAL A 1 318 ? -14.044 0.419 31.571 1.00 97.75 318 VAL A O 1
ATOM 2378 N N . LEU A 1 319 ? -14.618 1.512 33.453 1.00 97.94 319 LEU A N 1
ATOM 2379 C CA . LEU A 1 319 ? -15.241 2.663 32.804 1.00 97.94 319 LEU A CA 1
ATOM 2380 C C . LEU A 1 319 ? -14.221 3.800 32.681 1.00 97.94 319 LEU A C 1
ATOM 2382 O O . LEU A 1 319 ? -13.599 4.190 33.669 1.00 97.94 319 LEU A O 1
ATOM 2386 N N . GLY A 1 320 ? -14.035 4.315 31.466 1.00 97.06 320 GLY A N 1
ATOM 2387 C CA . GLY A 1 320 ? -13.266 5.531 31.215 1.00 97.06 320 GLY A CA 1
ATOM 2388 C C . GLY A 1 320 ? -14.054 6.789 31.581 1.00 97.06 320 GLY A C 1
ATOM 2389 O O . GLY A 1 320 ? -15.280 6.769 31.644 1.00 97.06 320 GLY A O 1
ATOM 2390 N N . ALA A 1 321 ? -13.351 7.901 31.796 1.00 97.38 321 ALA A N 1
ATOM 2391 C CA . ALA A 1 321 ? -13.993 9.204 31.965 1.00 97.38 321 ALA A CA 1
ATOM 2392 C C . ALA A 1 321 ? -14.683 9.668 30.657 1.00 97.38 321 ALA A C 1
ATOM 2394 O O . ALA A 1 321 ? -14.238 9.279 29.570 1.00 97.38 321 ALA A O 1
ATOM 2395 N N . PRO A 1 322 ? -15.750 10.488 30.742 1.00 97.75 322 PRO A N 1
ATOM 2396 C CA . PRO A 1 322 ? -16.455 11.006 29.571 1.00 97.75 322 PRO A CA 1
ATOM 2397 C C . PRO A 1 322 ? -15.542 11.899 28.723 1.00 97.75 322 PRO A C 1
ATOM 2399 O O . PRO A 1 322 ? -14.796 12.724 29.251 1.00 97.75 322 PRO A O 1
ATOM 2402 N N . ALA A 1 323 ? -15.612 11.745 27.400 1.00 96.75 323 ALA A N 1
ATOM 2403 C CA . ALA A 1 323 ? -14.789 12.486 26.445 1.00 96.75 323 ALA A CA 1
ATOM 2404 C C . ALA A 1 323 ? -15.614 13.027 25.267 1.00 96.75 323 ALA A C 1
ATOM 2406 O O . ALA A 1 323 ? -16.623 12.427 24.899 1.00 96.75 323 ALA A O 1
ATOM 2407 N N . PRO A 1 324 ? -15.178 14.112 24.605 1.00 95.81 324 PRO A N 1
ATOM 2408 C CA . PRO A 1 324 ? -15.896 14.677 23.459 1.00 95.81 324 PRO A CA 1
ATOM 2409 C C . PRO A 1 324 ? -15.817 13.800 22.198 1.00 95.81 324 PRO A C 1
ATOM 2411 O O . PRO A 1 324 ? -16.554 14.023 21.242 1.00 95.81 324 PRO A O 1
ATOM 2414 N N . SER A 1 325 ? -14.933 12.796 22.161 1.00 96.06 325 SER A N 1
ATOM 2415 C CA . SER A 1 325 ? -14.806 11.877 21.027 1.00 96.06 325 SER A CA 1
ATOM 2416 C C . SER A 1 325 ? -14.693 10.418 21.468 1.00 96.06 325 SER A C 1
ATOM 2418 O O . SER A 1 325 ? -14.085 10.104 22.493 1.00 96.06 325 SER A O 1
ATOM 2420 N N . ARG A 1 326 ? -15.205 9.494 20.640 1.00 95.38 326 ARG A N 1
ATOM 2421 C CA . ARG A 1 326 ? -15.058 8.040 20.860 1.00 95.38 326 ARG A CA 1
ATOM 2422 C C . ARG A 1 326 ? -13.591 7.613 20.964 1.00 95.38 326 ARG A C 1
ATOM 2424 O O . ARG A 1 326 ? -13.264 6.699 21.715 1.00 95.38 326 ARG A O 1
ATOM 2431 N N . HIS A 1 327 ? -12.700 8.270 20.219 1.00 93.88 327 HIS A N 1
ATOM 2432 C CA . HIS A 1 327 ? -11.273 7.959 20.254 1.00 93.88 327 HIS A CA 1
ATOM 2433 C C . HIS A 1 327 ? -10.647 8.312 21.609 1.00 93.88 327 HIS A C 1
ATOM 2435 O O . HIS A 1 327 ? -9.943 7.486 22.187 1.00 93.88 327 HIS A O 1
ATOM 2441 N N . GLU A 1 328 ? -10.944 9.492 22.155 1.00 93.81 328 GLU A N 1
ATOM 2442 C CA . GLU A 1 328 ? -10.462 9.886 23.483 1.00 93.81 328 GLU A CA 1
ATOM 2443 C C . GLU A 1 328 ? -11.100 9.057 24.600 1.00 93.81 328 GLU A C 1
ATOM 2445 O O . GLU A 1 328 ? -10.391 8.620 25.504 1.00 93.81 328 GLU A O 1
ATOM 2450 N N . ALA A 1 329 ? -12.393 8.739 24.495 1.00 96.31 329 ALA A N 1
ATOM 2451 C CA . ALA A 1 329 ? -13.069 7.852 25.441 1.00 96.31 329 ALA A CA 1
ATOM 2452 C C . ALA A 1 329 ? -12.365 6.485 25.517 1.00 96.31 329 ALA A C 1
ATOM 2454 O O . ALA A 1 329 ? -12.052 5.997 26.604 1.00 96.31 329 ALA A O 1
ATOM 2455 N N . LYS A 1 330 ? -12.019 5.901 24.356 1.00 96.25 330 LYS A N 1
ATOM 2456 C CA . LYS A 1 330 ? -11.253 4.645 24.262 1.00 96.25 330 LYS A CA 1
ATOM 2457 C C . LYS A 1 330 ? -9.905 4.740 24.984 1.00 96.25 330 LYS A C 1
ATOM 2459 O O . LYS A 1 330 ? -9.509 3.805 25.678 1.00 96.25 330 LYS A O 1
ATOM 2464 N N . GLN A 1 331 ? -9.198 5.858 24.826 1.00 94.44 331 GLN A N 1
ATOM 2465 C CA . GLN A 1 331 ? -7.895 6.084 25.456 1.00 94.44 331 GLN A CA 1
ATOM 2466 C C . GLN A 1 331 ? -7.995 6.243 26.976 1.00 94.44 331 GLN A C 1
ATOM 2468 O O . GLN A 1 331 ? -7.138 5.713 27.685 1.00 94.44 331 GLN A O 1
ATOM 2473 N N . LEU A 1 332 ? -9.019 6.945 27.469 1.00 96.56 332 LEU A N 1
ATOM 2474 C CA . LEU A 1 332 ? -9.274 7.120 28.901 1.00 96.56 332 LEU A CA 1
ATOM 2475 C C . LEU A 1 332 ? -9.669 5.796 29.560 1.00 96.56 332 LEU A C 1
ATOM 2477 O O . LEU A 1 332 ? -9.170 5.484 30.638 1.00 96.56 332 LEU A O 1
ATOM 2481 N N . ALA A 1 333 ? -10.478 4.977 28.885 1.00 97.44 333 ALA A N 1
ATOM 2482 C CA . ALA A 1 333 ? -10.795 3.625 29.341 1.00 97.44 333 ALA A CA 1
ATOM 2483 C C . ALA A 1 333 ? -9.549 2.725 29.383 1.00 97.44 333 ALA A C 1
ATOM 2485 O O . ALA A 1 333 ? -9.328 2.017 30.363 1.00 97.44 333 ALA A O 1
ATOM 2486 N N . ALA A 1 334 ? -8.691 2.788 28.355 1.00 97.19 334 ALA A N 1
ATOM 2487 C CA . ALA A 1 334 ? -7.432 2.042 28.332 1.00 97.19 334 ALA A CA 1
ATOM 2488 C C . ALA A 1 334 ? -6.476 2.472 29.457 1.00 97.19 334 ALA A C 1
ATOM 2490 O O . ALA A 1 334 ? -5.838 1.630 30.085 1.00 97.19 334 ALA A O 1
ATOM 2491 N N . TRP A 1 335 ? -6.398 3.776 29.737 1.00 96.56 335 TRP A N 1
ATOM 2492 C CA . TRP A 1 335 ? -5.599 4.314 30.836 1.00 96.56 335 TRP A CA 1
ATOM 2493 C C . TRP A 1 335 ? -6.123 3.875 32.208 1.00 96.56 335 TRP A C 1
ATOM 2495 O O . TRP A 1 335 ? -5.347 3.407 33.039 1.00 96.56 335 TRP A O 1
ATOM 2505 N N . ALA A 1 336 ? -7.436 3.953 32.431 1.00 97.44 336 ALA A N 1
ATOM 2506 C CA . ALA A 1 336 ? -8.052 3.485 33.668 1.00 97.44 336 ALA A CA 1
ATOM 2507 C C . ALA A 1 336 ? -7.811 1.979 33.885 1.00 97.44 336 ALA A C 1
ATOM 2509 O O . ALA A 1 336 ? -7.513 1.550 34.998 1.00 97.44 336 ALA A O 1
ATOM 2510 N N . ALA A 1 337 ? -7.872 1.169 32.821 1.00 97.56 337 ALA A N 1
ATOM 2511 C CA . ALA A 1 337 ? -7.569 -0.258 32.907 1.00 97.56 337 ALA A CA 1
ATOM 2512 C C . ALA A 1 337 ? -6.098 -0.527 33.250 1.00 97.56 337 ALA A C 1
ATOM 2514 O O . ALA A 1 337 ? -5.818 -1.391 34.076 1.00 97.56 337 ALA A O 1
ATOM 2515 N N . LEU A 1 338 ? -5.162 0.241 32.680 1.00 96.88 338 LEU A N 1
ATOM 2516 C CA . LEU A 1 338 ? -3.744 0.170 33.047 1.00 96.88 338 LEU A CA 1
ATOM 2517 C C . LEU A 1 338 ? -3.521 0.453 34.536 1.00 96.88 338 LEU A C 1
ATOM 2519 O O . LEU A 1 338 ? -2.784 -0.288 35.180 1.00 96.88 338 LEU A O 1
ATOM 2523 N N . GLN A 1 339 ? -4.172 1.479 35.091 1.00 96.81 339 GLN A N 1
ATOM 2524 C CA . GLN A 1 339 ? -4.074 1.793 36.520 1.00 96.81 339 GLN A CA 1
ATOM 2525 C C . GLN A 1 339 ? -4.560 0.622 37.383 1.00 96.81 339 GLN A C 1
ATOM 2527 O O . GLN A 1 339 ? -3.861 0.213 38.304 1.00 96.81 339 GLN A O 1
ATOM 2532 N N . ARG A 1 340 ? -5.691 0.001 37.023 1.00 97.06 340 ARG A N 1
ATOM 2533 C CA . ARG A 1 340 ? -6.227 -1.165 37.744 1.00 97.06 340 ARG A CA 1
ATOM 2534 C C . ARG A 1 340 ? -5.326 -2.398 37.677 1.00 97.06 340 ARG A C 1
ATOM 2536 O O . ARG A 1 340 ? -5.239 -3.115 38.664 1.00 97.06 340 ARG A O 1
ATOM 2543 N N . ILE A 1 341 ? -4.659 -2.638 36.545 1.00 95.62 341 ILE A N 1
ATOM 2544 C CA . ILE A 1 341 ? -3.696 -3.745 36.395 1.00 95.62 341 ILE A CA 1
ATOM 2545 C C . ILE A 1 341 ? -2.439 -3.505 37.243 1.00 95.62 341 ILE A C 1
ATOM 2547 O O . ILE A 1 341 ? -1.833 -4.457 37.716 1.00 95.62 341 ILE A O 1
ATOM 2551 N N . LEU A 1 342 ? -2.027 -2.247 37.425 1.00 93.81 342 LEU A N 1
ATOM 2552 C CA . LEU A 1 342 ? -0.866 -1.902 38.253 1.00 93.81 342 LEU A CA 1
ATOM 2553 C C . LEU A 1 342 ? -1.168 -1.945 39.759 1.00 93.81 342 LEU A C 1
ATOM 2555 O O . LEU A 1 342 ? -0.244 -2.112 40.550 1.00 93.81 342 LEU A O 1
ATOM 2559 N N . GLU A 1 343 ? -2.433 -1.784 40.150 1.00 94.88 343 GLU A N 1
ATOM 2560 C CA . GLU A 1 343 ? -2.894 -1.901 41.540 1.00 94.88 343 GLU A CA 1
ATOM 2561 C C . GLU A 1 343 ? -3.124 -3.357 41.992 1.00 94.88 343 GLU A C 1
ATOM 2563 O O . GLU A 1 343 ? -3.178 -3.606 43.197 1.00 94.88 343 GLU A O 1
ATOM 2568 N N . SER A 1 344 ? -3.289 -4.298 41.051 1.00 88.00 344 SER A N 1
ATOM 2569 C CA . SER A 1 344 ? -3.606 -5.716 41.306 1.00 88.00 344 SER A CA 1
ATOM 2570 C C . SER A 1 344 ? -2.378 -6.612 41.410 1.00 88.00 344 SER A C 1
ATOM 2572 O O . SER A 1 344 ? -2.367 -7.476 42.314 1.00 88.00 344 SER A O 1
#

Secondary structure (DSSP, 8-state):
---PPP--------PPPPPPP----PPPPPPPP------------THHHHHHHHHHHHHHTSPPPTTSSEEEEEEETTEEEEEEE--GGGTPPPEE---BSSHHHHHHHHHHHHHT-THHHHHGGGS----GGGHHHHHHHHHHHTTSS---HHHHHHHHHHHTS-------HHHHHHHHHHHHHTS---TTTEEEEEEEETTEEEEEEEEEHHHHTS-TT-EEEEEPPPBSSHHHHHHHHHHHHHT-HHHHHT--------------HHHHHHHHHHHHHHSSPPPGGGSEEEEEE-TTS-EEEEEE-TT-TTSPPEEPPPBSSHHHHHHHHHHHHHHHHHH-

Sequence (344 aa):
MSVTRSSNKCQVEFLEPELPDPRLFAAAPAPAPSAASAPLAREPSPEAVGLLQCAVAKQLGRSVKKGDVEYSFEVAAGQFVATVVLPEELQMGPFKGDPEVKKAGAKKSAAEAALADPGWGNLTKGAPDAPVVAISEARRKCNKAQGDAFQKPAQRKAREAARNVKMEPTENPVGKLNERLSAIARRTLTQQDVSYNFTAGQYGFACTVSVDQAALGIDPGHLIQAAGDVAASKKEAKSQAAAALLACPNLEEYLPLPERPKTEKSERPSVVLLQQVLQKLLRRVPTEDDLIYTFQEDACGSFVASLQIPIMPKLATVLGAPAPSRHEAKQLAAWAALQRILES